Protein AF-A0A4R5XFK4-F1 (afdb_monomer_lite)

Organism: NCBI:txid50990

pLDDT: mean 72.08, std 20.88, range [27.64, 97.44]

InterPro domains:
  IPR018961 DnaJ homologue, subfamily C, member 28, conserved domain [PF09350] (68-130)

Secondary structure (DSSP, 8-state):
------PPPSS--------PPPPPP---HHHHHHHHHHHHHHHHHHHHHHHHHHHHHHHHHHHHHHHHHHTTTTT--TTTTSPP---GGGG-TTS-HHHHHHHHHHHHTTPPPHHHHHHHHHHHHHHHHHHHHHHHHHHHHHHHHHHHS-HHHHTT--HHHHHH---HHHHHHHHHHHHHHHHHHHHHHHHHHHHS-GGGPPPPP-HHHHHHHHHHHHHHHHHHHHHHHHHHHHHTT--------------------------TT-HHHHHHHHHHHH--

Sequence (280 aa):
MLTARTTFNKTGKLSRSSSSLHTPQRIPADSRRKEALRDEKHSSALVGSEKLFADAALEESQEAKGRARQEGRFGKITGRGKPITRISDEGNPFIAREEFLMNRIVQRNGAAPPWVELQRELDTALASFREIVKQSWTRRCMRILSSEHPLPLLARITPAQIASVRDPMWEAHEAGYHNTALAEINSLVRRYNGVAPYPVRRTIYEREPELEKVYSECVDDVLREIDARIKEGGVVRSVSGFTDGEDDRGGGGAGGSARYDSRPGSFWAMVRKWFAKLVT

Foldseek 3Di:
DDDDDDDDDDDDDDDDDDDDDDDDDDDDPPVVVVVVVVVVVVVVVVVVVVVVVVVVVVVVVVVVVVVCVVVCVVVPDPPVPNPDPDDPCCPPPPADNVNVVVVVVCVVVVPDQPLVVLVVVLVVLVVVVLVVLLVLVLVVLLVVCVVVDPLVVLLVDDLVNQLPDDDPVSCVVCVVVLVVSLVVSQVSLVVSQVRDDPVPRDDRDDRVVSVNVSSNVSSVVNNVVSVVVVVVVVVVPPPDDDDDDDDDDDDDDDDDDDDDPPDVPDPVVVVVVVVVVVVD

Structure (mmCIF, N/CA/C/O backbone):
data_AF-A0A4R5XFK4-F1
#
_entry.id   AF-A0A4R5XFK4-F1
#
loop_
_atom_site.group_PDB
_atom_site.id
_atom_site.type_symbol
_atom_site.label_atom_id
_atom_site.label_alt_id
_atom_site.label_comp_id
_atom_site.label_asym_id
_atom_site.label_entity_id
_atom_site.label_seq_id
_atom_site.pdbx_PDB_ins_code
_atom_site.Cartn_x
_atom_site.Cartn_y
_atom_site.Cartn_z
_atom_site.occupancy
_atom_site.B_iso_or_equiv
_atom_site.auth_seq_id
_atom_site.auth_comp_id
_atom_site.auth_asym_id
_atom_site.auth_atom_i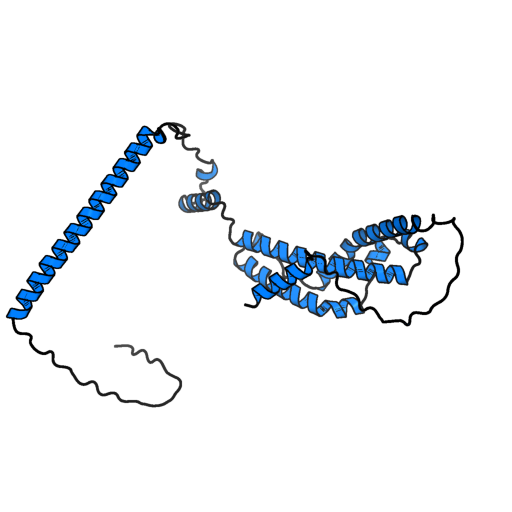d
_atom_site.pdbx_PDB_model_num
ATOM 1 N N . MET A 1 1 ? -16.366 -22.828 56.693 1.00 39.34 1 MET A N 1
ATOM 2 C CA . MET A 1 1 ? -15.390 -23.267 55.674 1.00 39.34 1 MET A CA 1
ATOM 3 C C . MET A 1 1 ? -14.723 -22.029 55.097 1.00 39.34 1 MET A C 1
ATOM 5 O O . MET A 1 1 ? -15.352 -21.317 54.330 1.00 39.34 1 MET A O 1
ATOM 9 N N . LEU A 1 2 ? -13.511 -21.710 55.555 1.00 38.34 2 LEU A N 1
ATOM 10 C CA . LEU A 1 2 ? -12.740 -20.544 55.113 1.00 38.34 2 LEU A CA 1
ATOM 11 C C . LEU A 1 2 ? -11.647 -21.023 54.154 1.00 38.34 2 LEU A C 1
ATOM 13 O O . LEU A 1 2 ? -10.740 -21.749 54.551 1.00 38.34 2 LEU A O 1
ATOM 17 N N . THR A 1 3 ? -11.763 -20.648 52.884 1.00 38.44 3 THR A N 1
ATOM 18 C CA . THR A 1 3 ? -10.765 -20.893 51.837 1.00 38.44 3 THR A CA 1
ATOM 19 C C . THR A 1 3 ? -9.541 -20.008 52.060 1.00 38.44 3 THR A C 1
ATOM 21 O O . THR A 1 3 ? -9.598 -18.796 51.850 1.00 38.44 3 THR A O 1
ATOM 24 N N . ALA A 1 4 ? -8.426 -20.611 52.473 1.00 39.34 4 ALA A N 1
ATOM 25 C CA . ALA A 1 4 ? -7.127 -19.953 52.531 1.00 39.34 4 ALA A CA 1
ATOM 26 C C . ALA A 1 4 ? -6.555 -19.800 51.110 1.00 39.34 4 ALA A C 1
ATOM 28 O O . ALA A 1 4 ? -6.371 -20.782 50.394 1.00 39.34 4 ALA A O 1
ATOM 29 N N . ARG A 1 5 ? -6.270 -18.561 50.692 1.00 40.59 5 ARG A N 1
ATOM 30 C CA . ARG A 1 5 ? -5.480 -18.279 49.486 1.00 40.59 5 ARG A CA 1
ATOM 31 C C . ARG A 1 5 ? -3.998 -18.377 49.843 1.00 40.59 5 ARG A C 1
ATOM 33 O O . ARG A 1 5 ? -3.454 -17.480 50.477 1.00 40.59 5 ARG A O 1
ATOM 40 N N . THR A 1 6 ? -3.353 -19.461 49.426 1.00 45.81 6 THR A N 1
ATOM 41 C CA . THR A 1 6 ? -1.899 -19.636 49.521 1.00 45.81 6 THR A CA 1
ATOM 42 C C . THR A 1 6 ? -1.248 -19.114 48.244 1.00 45.81 6 THR A C 1
ATOM 44 O O . THR A 1 6 ? -1.343 -19.739 47.192 1.00 45.81 6 THR A O 1
ATOM 47 N N . THR A 1 7 ? -0.581 -17.964 48.318 1.00 46.09 7 THR A N 1
ATOM 48 C CA . THR A 1 7 ? 0.335 -17.499 47.267 1.00 46.09 7 THR A CA 1
ATOM 49 C C . THR A 1 7 ? 1.729 -18.065 47.529 1.00 46.09 7 THR A C 1
ATOM 51 O O . THR A 1 7 ? 2.294 -17.855 48.601 1.00 46.09 7 THR A O 1
ATOM 54 N N . PHE A 1 8 ? 2.273 -18.799 46.559 1.00 38.44 8 PHE A N 1
ATOM 55 C CA . PHE A 1 8 ? 3.572 -19.469 46.634 1.00 38.44 8 PHE A CA 1
ATOM 56 C C . PHE A 1 8 ? 4.673 -18.554 46.072 1.00 38.44 8 PHE A C 1
ATOM 58 O O . PHE A 1 8 ? 4.634 -18.207 44.894 1.00 38.44 8 PHE A O 1
ATOM 65 N N . ASN A 1 9 ? 5.657 -18.172 46.893 1.00 48.59 9 ASN A N 1
ATOM 66 C CA . ASN A 1 9 ? 6.855 -17.452 46.445 1.00 48.59 9 ASN A CA 1
ATOM 67 C C . ASN A 1 9 ? 8.049 -18.407 46.278 1.00 48.59 9 ASN A C 1
ATOM 69 O O . ASN A 1 9 ? 8.222 -19.364 47.030 1.00 48.59 9 ASN A O 1
ATOM 73 N N . LYS A 1 10 ? 8.884 -18.118 45.273 1.00 50.62 10 LYS A N 1
ATOM 74 C CA . LYS A 1 10 ? 9.847 -19.016 44.602 1.00 50.62 10 LYS A CA 1
ATOM 75 C C . LYS A 1 10 ? 11.130 -19.361 45.385 1.00 50.62 10 LYS A C 1
ATOM 77 O O . LYS A 1 10 ? 12.127 -19.747 44.786 1.00 50.62 10 LYS A O 1
ATOM 82 N N . THR A 1 11 ? 11.133 -19.262 46.709 1.00 55.84 11 THR A N 1
ATOM 83 C CA . THR A 1 11 ? 12.291 -19.638 47.536 1.00 55.84 11 THR A CA 1
ATOM 84 C C . THR A 1 11 ? 11.805 -20.347 48.794 1.00 55.84 11 THR A C 1
ATOM 86 O O . THR A 1 11 ? 11.320 -19.706 49.724 1.00 55.84 11 THR A O 1
ATOM 89 N N . GLY A 1 12 ? 11.905 -21.677 48.805 1.00 52.06 12 GLY A N 1
ATOM 90 C CA . GLY A 1 12 ? 11.465 -22.539 49.902 1.00 52.06 12 GLY A CA 1
ATOM 91 C C . GLY A 1 12 ? 12.215 -22.291 51.212 1.00 52.06 12 GLY A C 1
ATOM 92 O O . GLY A 1 12 ? 13.203 -22.960 51.499 1.00 52.06 12 GLY A O 1
ATOM 93 N N . LYS A 1 13 ? 11.717 -21.360 52.030 1.00 44.09 13 LYS A N 1
ATOM 94 C CA . LYS A 1 13 ? 12.077 -21.219 53.446 1.00 44.09 13 LYS A CA 1
ATOM 95 C C . LYS A 1 13 ? 10.817 -20.946 54.268 1.00 44.09 13 LYS A C 1
ATOM 97 O O . LYS A 1 13 ? 10.141 -19.943 54.055 1.00 44.09 13 LYS A O 1
ATOM 102 N N . LEU A 1 14 ? 10.508 -21.844 55.208 1.00 37.81 14 LEU A N 1
ATOM 103 C CA . LEU A 1 14 ? 9.491 -21.611 56.234 1.00 37.81 14 LEU A CA 1
ATOM 104 C C . LEU A 1 14 ? 10.031 -20.597 57.253 1.00 37.81 14 LEU A C 1
ATOM 106 O O . LEU A 1 14 ? 11.048 -20.853 57.891 1.00 37.81 14 LEU A O 1
ATOM 110 N N . SER A 1 15 ? 9.333 -19.476 57.432 1.00 39.28 15 SER A N 1
ATOM 111 C CA . SER A 1 15 ? 9.539 -18.555 58.553 1.00 39.28 15 SER A CA 1
ATOM 112 C C . SER A 1 15 ? 8.265 -18.519 59.395 1.00 39.28 15 SER A C 1
ATOM 114 O O . SER A 1 15 ? 7.189 -18.204 58.888 1.00 39.28 15 SER A O 1
ATOM 116 N N . ARG A 1 16 ? 8.378 -18.894 60.673 1.00 37.62 16 ARG A N 1
ATOM 117 C CA . ARG A 1 16 ? 7.333 -18.723 61.691 1.00 37.62 16 ARG A CA 1
ATOM 118 C C . ARG A 1 16 ? 7.535 -17.356 62.344 1.00 37.62 16 ARG A C 1
ATOM 120 O O . ARG A 1 16 ? 8.498 -17.179 63.084 1.00 37.62 16 ARG A O 1
ATOM 127 N N . SER A 1 17 ? 6.624 -16.417 62.119 1.00 38.81 17 SER A N 1
ATOM 128 C CA . SER A 1 17 ? 6.545 -15.161 62.872 1.00 38.81 17 SER A CA 1
ATOM 129 C C . SER A 1 17 ? 5.471 -15.276 63.959 1.00 38.81 17 SER A C 1
ATOM 131 O O . SER A 1 17 ? 4.286 -15.417 63.664 1.00 38.81 17 SER A O 1
ATOM 133 N N . SER A 1 18 ? 5.892 -15.230 65.227 1.00 37.59 18 SER A N 1
ATOM 134 C CA . SER A 1 18 ? 5.002 -15.120 66.390 1.00 37.59 18 SER A CA 1
ATOM 135 C C . SER A 1 18 ? 4.378 -13.726 66.452 1.00 37.59 18 SER A C 1
ATOM 137 O O . SER A 1 18 ? 5.082 -12.728 66.589 1.00 37.59 18 SER A O 1
ATOM 139 N N . SER A 1 19 ? 3.052 -13.658 66.390 1.00 35.75 19 SER A N 1
ATOM 140 C CA . SER A 1 19 ? 2.261 -12.464 66.684 1.00 35.75 19 SER A CA 1
ATOM 141 C C . SER A 1 19 ? 2.187 -12.243 68.200 1.00 35.75 19 SER A C 1
ATOM 143 O O . SER A 1 19 ? 1.589 -13.056 68.905 1.00 35.75 19 SER A O 1
ATOM 145 N N . SER A 1 20 ? 2.776 -11.156 68.705 1.00 43.84 20 SER A N 1
ATOM 146 C CA . SER A 1 20 ? 2.540 -10.683 70.075 1.00 43.84 20 SER A CA 1
ATOM 147 C C . SER A 1 20 ? 1.336 -9.729 70.080 1.00 43.84 20 SER A C 1
ATOM 149 O O . SER A 1 20 ? 1.210 -8.854 69.223 1.00 43.84 20 SER A O 1
ATOM 151 N N . LEU A 1 21 ? 0.406 -9.961 71.007 1.00 38.00 21 LEU A N 1
ATOM 152 C CA . LEU A 1 21 ? -0.780 -9.135 71.225 1.00 38.00 21 LEU A CA 1
ATOM 153 C C . LEU A 1 21 ? -0.361 -7.830 71.920 1.00 38.00 21 LEU A C 1
ATOM 155 O O . LEU A 1 21 ? 0.139 -7.854 73.042 1.00 38.00 21 LEU A O 1
ATOM 159 N N . HIS A 1 22 ? -0.571 -6.693 71.255 1.00 42.16 22 HIS A N 1
ATOM 160 C CA . HIS A 1 22 ? -0.376 -5.360 71.824 1.00 42.16 22 HIS A CA 1
ATOM 161 C C . HIS A 1 22 ? -1.640 -4.925 72.584 1.00 42.16 22 HIS A C 1
ATOM 163 O O . HIS A 1 22 ? -2.708 -4.774 71.990 1.00 42.16 22 HIS A O 1
ATOM 169 N N . THR A 1 23 ? -1.525 -4.726 73.896 1.00 47.97 23 THR A N 1
ATOM 170 C CA . THR A 1 23 ? -2.597 -4.190 74.751 1.00 47.97 23 THR A CA 1
ATOM 171 C C . THR A 1 23 ? -2.666 -2.663 74.609 1.00 47.97 23 THR A C 1
ATOM 173 O O . THR A 1 23 ? -1.641 -2.009 74.804 1.00 47.97 23 THR A O 1
ATOM 176 N N . PRO A 1 24 ? -3.834 -2.052 74.330 1.00 46.25 24 PRO A N 1
ATOM 177 C CA . PRO A 1 24 ? -3.931 -0.602 74.213 1.00 46.25 24 PRO A CA 1
ATOM 178 C C . PRO A 1 24 ? -3.913 0.066 75.597 1.00 46.25 24 PRO A C 1
ATOM 180 O O . PRO A 1 24 ? -4.683 -0.287 76.493 1.00 46.25 24 PRO A O 1
ATOM 183 N N . GLN A 1 25 ? -3.033 1.055 75.767 1.00 57.34 25 GLN A N 1
ATOM 184 C CA . GLN A 1 25 ? -2.937 1.883 76.971 1.00 57.34 25 GLN A CA 1
ATOM 185 C C . GLN A 1 25 ? -4.163 2.808 77.105 1.00 57.34 25 GLN A C 1
ATOM 187 O O . GLN A 1 25 ? -4.596 3.443 76.144 1.00 57.34 25 GLN A O 1
ATOM 192 N N . ARG A 1 26 ? -4.726 2.905 78.317 1.00 51.19 26 ARG A N 1
ATOM 193 C CA . ARG A 1 26 ? -5.884 3.758 78.639 1.00 51.19 26 ARG A CA 1
ATOM 194 C C . ARG A 1 26 ? -5.439 5.219 78.801 1.00 51.19 26 ARG A C 1
ATOM 196 O O . ARG A 1 26 ? -4.735 5.544 79.751 1.00 51.19 26 ARG A O 1
ATOM 203 N N . ILE A 1 27 ? -5.876 6.094 77.896 1.00 56.00 27 ILE A N 1
ATOM 204 C CA . ILE A 1 27 ? -5.637 7.546 77.959 1.00 56.00 27 ILE A CA 1
ATOM 205 C C . ILE A 1 27 ? -6.561 8.174 79.034 1.00 56.00 27 ILE A C 1
ATOM 207 O O . ILE A 1 27 ? -7.748 7.830 79.067 1.00 56.00 27 ILE A O 1
ATOM 211 N N . PRO A 1 28 ? -6.078 9.080 79.913 1.00 60.84 28 PRO A N 1
ATOM 212 C CA . PRO A 1 28 ? -6.905 9.742 80.930 1.00 60.84 28 PRO A CA 1
ATOM 213 C C . PRO A 1 28 ? -7.991 10.649 80.322 1.00 60.84 28 PRO A C 1
ATOM 215 O O . PRO A 1 28 ? -7.798 11.254 79.274 1.00 60.84 28 PRO A O 1
ATOM 218 N N . ALA A 1 29 ? -9.141 10.784 80.989 1.00 58.47 29 ALA A N 1
ATOM 219 C CA . ALA A 1 29 ? -10.343 11.425 80.432 1.00 58.47 29 ALA A CA 1
ATOM 220 C C . ALA A 1 29 ? -10.222 12.937 80.119 1.00 58.47 29 ALA A C 1
ATOM 222 O O . ALA A 1 29 ? -11.039 13.468 79.364 1.00 58.47 29 ALA A O 1
ATOM 223 N N . ASP A 1 30 ? -9.224 13.632 80.672 1.00 59.81 30 ASP A N 1
ATOM 224 C CA . ASP A 1 30 ? -9.120 15.098 80.608 1.00 59.81 30 ASP A CA 1
ATOM 225 C C . ASP A 1 30 ? -8.400 15.612 79.341 1.00 59.81 30 ASP A C 1
ATOM 227 O O . ASP A 1 30 ? -8.732 16.668 78.796 1.00 59.81 30 ASP A O 1
ATOM 231 N N . SER A 1 31 ? -7.477 14.824 78.778 1.00 60.59 31 SER A N 1
ATOM 232 C CA . SER A 1 31 ? -6.843 15.111 77.479 1.00 60.59 31 SER A CA 1
ATOM 233 C C . SER A 1 31 ? -7.836 14.991 76.320 1.00 60.59 31 SER A C 1
ATOM 235 O O . SER A 1 31 ? -7.815 15.810 75.401 1.00 60.59 31 SER A O 1
ATOM 237 N N . ARG A 1 32 ? -8.793 14.062 76.431 1.00 59.56 32 ARG A N 1
ATOM 238 C CA . ARG A 1 32 ? -9.844 13.827 75.432 1.00 59.56 32 ARG A CA 1
ATOM 239 C C . ARG A 1 32 ? -10.791 15.021 75.264 1.00 59.56 32 ARG A C 1
ATOM 241 O O . ARG A 1 32 ? -11.279 15.264 74.167 1.00 59.56 32 ARG A O 1
ATOM 248 N N . ARG A 1 33 ? -11.032 15.794 76.334 1.00 58.56 33 ARG A N 1
ATOM 249 C CA . ARG A 1 33 ? -11.846 17.025 76.281 1.00 58.56 33 ARG A CA 1
ATOM 250 C C . ARG A 1 33 ? -11.121 18.176 75.584 1.00 58.56 33 ARG A C 1
ATOM 252 O O . ARG A 1 33 ? -11.754 18.913 74.837 1.00 58.56 33 ARG A O 1
ATOM 259 N N . LYS A 1 34 ? -9.809 18.335 75.797 1.00 57.00 34 LYS A N 1
ATOM 260 C CA . LYS A 1 34 ? -9.008 19.395 75.149 1.00 57.00 34 LYS A CA 1
ATOM 261 C C . LYS A 1 34 ? -8.690 19.097 73.680 1.00 57.00 34 LYS A C 1
ATOM 263 O O . LYS A 1 34 ? -8.427 20.034 72.928 1.00 57.00 34 LYS A O 1
ATOM 268 N N . GLU A 1 35 ? -8.675 17.827 73.285 1.00 59.53 35 GLU A N 1
ATOM 269 C CA . GLU A 1 35 ? -8.638 17.407 71.877 1.00 59.53 35 GLU A CA 1
ATOM 270 C C . GLU A 1 35 ? -9.998 17.634 71.211 1.00 59.53 35 GLU A C 1
ATOM 272 O O . GLU A 1 35 ? -10.060 18.393 70.253 1.00 59.53 35 GLU A O 1
ATOM 277 N N . ALA A 1 36 ? -11.100 17.167 71.811 1.00 61.69 36 ALA A N 1
ATOM 278 C CA . ALA A 1 36 ? -12.444 17.382 71.266 1.00 61.69 36 ALA A CA 1
ATOM 279 C C . ALA A 1 36 ? -12.797 18.872 71.062 1.00 61.69 36 ALA A C 1
ATOM 281 O O . ALA A 1 36 ? -13.360 19.235 70.033 1.00 61.69 36 ALA A O 1
ATOM 282 N N . LEU A 1 37 ? -12.412 19.758 71.994 1.00 60.62 37 LEU A N 1
ATOM 283 C CA . LEU A 1 37 ? -12.651 21.204 71.860 1.00 60.62 37 LEU A CA 1
ATOM 284 C C . LEU A 1 37 ? -11.767 21.874 70.791 1.00 60.62 37 LEU A C 1
ATOM 286 O O . LEU A 1 37 ? -12.114 22.941 70.284 1.00 60.62 37 LEU A O 1
ATOM 290 N N . ARG A 1 38 ? -10.594 21.303 70.487 1.00 59.66 38 ARG A N 1
ATOM 291 C CA . ARG A 1 38 ? -9.723 21.769 69.396 1.00 59.66 38 ARG A CA 1
ATOM 292 C C . ARG A 1 38 ? -10.229 21.271 68.050 1.00 59.66 38 ARG A C 1
ATOM 294 O O . ARG A 1 38 ? -10.250 22.057 67.108 1.00 59.66 38 ARG A O 1
ATOM 301 N N . ASP A 1 39 ? -10.718 20.039 67.990 1.00 59.59 39 ASP A N 1
ATOM 302 C CA . ASP A 1 39 ? -11.295 19.443 66.785 1.00 59.59 39 ASP A CA 1
ATOM 303 C C . ASP A 1 39 ? -12.617 20.123 66.390 1.00 59.59 39 ASP A C 1
ATOM 305 O O . ASP A 1 39 ? -12.864 20.367 65.209 1.00 59.59 39 ASP A O 1
ATOM 309 N N . GLU A 1 40 ? -13.439 20.539 67.357 1.00 60.50 40 GLU A N 1
ATOM 310 C CA . GLU A 1 40 ? -14.653 21.332 67.106 1.00 60.50 40 GLU A CA 1
ATOM 311 C C . GLU A 1 40 ? -14.325 22.740 66.569 1.00 60.50 40 GLU A C 1
ATOM 313 O O . GLU A 1 40 ? -14.968 23.243 65.644 1.00 60.50 40 GLU A O 1
ATOM 318 N N . LYS A 1 41 ? -13.263 23.374 67.082 1.00 58.81 41 LYS A N 1
ATOM 319 C CA . LYS A 1 41 ? -12.786 24.674 66.578 1.00 58.81 41 LYS A CA 1
ATOM 320 C C . LYS A 1 41 ? -12.140 24.565 65.194 1.00 58.81 41 LYS A C 1
ATOM 322 O O . LYS A 1 41 ? -12.359 25.434 64.358 1.00 58.81 41 LYS A O 1
ATOM 327 N N . HIS A 1 42 ? -11.384 23.499 64.926 1.00 57.12 42 HIS A N 1
ATOM 328 C CA . HIS A 1 42 ? -10.798 23.251 63.607 1.00 57.12 42 HIS A CA 1
ATOM 329 C C . HIS A 1 42 ? -11.857 22.874 62.563 1.00 57.12 42 HIS A C 1
ATOM 331 O O . HIS A 1 42 ? -11.801 23.377 61.444 1.00 57.12 42 HIS A O 1
ATOM 337 N N . SER A 1 43 ? -12.850 22.055 62.916 1.00 57.19 43 SER A N 1
ATOM 338 C CA . SER A 1 43 ? -13.951 21.701 62.009 1.00 57.19 43 SER A CA 1
ATOM 339 C C . SER A 1 43 ? -14.880 22.883 61.727 1.00 57.19 43 SER A C 1
ATOM 341 O O . SER A 1 43 ? -15.231 23.104 60.573 1.00 57.19 43 SER A O 1
ATOM 343 N N . SER A 1 44 ? -15.218 23.710 62.722 1.00 58.59 44 SER A N 1
ATOM 344 C CA . SER A 1 44 ? -16.012 24.931 62.496 1.00 58.59 44 SER A CA 1
ATOM 345 C C . SER A 1 44 ? -15.268 25.993 61.675 1.00 58.59 44 SER A C 1
ATOM 347 O O . SER A 1 44 ? -15.887 26.635 60.826 1.00 58.59 44 SER A O 1
ATOM 349 N N . ALA A 1 45 ? -13.949 26.140 61.849 1.00 59.12 45 ALA A N 1
ATOM 350 C CA . ALA A 1 45 ? -13.125 27.026 61.021 1.00 59.12 45 ALA A CA 1
ATOM 351 C C . ALA A 1 45 ? -13.007 26.540 59.563 1.00 59.12 45 ALA A C 1
ATOM 353 O O . ALA A 1 45 ? -13.050 27.360 58.647 1.00 59.12 45 ALA A O 1
ATOM 354 N N . LEU A 1 46 ? -12.913 25.222 59.341 1.00 58.16 46 LEU A N 1
ATOM 355 C CA . LEU A 1 46 ? -12.911 24.618 58.002 1.00 58.16 46 LEU A CA 1
ATOM 356 C C . LEU A 1 46 ? -14.281 24.718 57.314 1.00 58.16 46 LEU A C 1
ATOM 358 O O . LEU A 1 46 ? -14.350 25.050 56.137 1.00 58.16 46 LEU A O 1
ATOM 362 N N . VAL A 1 47 ? -15.378 24.517 58.050 1.00 57.81 47 VAL A N 1
ATOM 363 C CA . VAL A 1 47 ? -16.742 24.688 57.519 1.00 57.81 47 VAL A CA 1
ATOM 364 C C . VAL A 1 47 ? -17.038 26.163 57.217 1.00 57.81 47 VAL A C 1
ATOM 366 O O . VAL A 1 47 ? -17.749 26.469 56.263 1.00 57.81 47 VAL A O 1
ATOM 369 N N . GLY A 1 48 ? -16.501 27.093 58.012 1.00 58.88 48 GLY A N 1
ATOM 370 C CA . GLY A 1 48 ? -16.604 28.531 57.757 1.00 58.88 48 GLY A CA 1
ATOM 371 C C . GLY A 1 48 ? -15.850 28.962 56.499 1.00 58.88 48 GLY A C 1
ATOM 372 O O . GLY A 1 48 ? -16.390 29.730 55.706 1.00 58.88 48 GLY A O 1
ATOM 373 N N . SER A 1 49 ? -14.640 28.436 56.277 1.00 59.19 49 SER A N 1
ATOM 374 C CA . SER A 1 49 ? -13.874 28.730 55.064 1.00 59.19 49 SER A CA 1
ATOM 375 C C . SER A 1 49 ? -14.506 28.095 53.822 1.00 59.19 49 SER A C 1
ATOM 377 O O . SER A 1 49 ? -14.688 28.800 52.836 1.00 59.19 49 SER A O 1
ATOM 379 N N . GLU A 1 50 ? -14.955 26.835 53.871 1.00 59.97 50 GLU A N 1
ATOM 380 C CA . GLU A 1 50 ? -15.690 26.189 52.764 1.00 59.97 50 GLU A CA 1
ATOM 381 C C . GLU A 1 50 ? -16.956 26.952 52.360 1.00 59.97 50 GLU A C 1
ATOM 383 O O . GLU A 1 50 ? -17.214 27.122 51.168 1.00 59.97 50 GLU A O 1
ATOM 388 N N . LYS A 1 51 ? -17.730 27.452 53.332 1.00 64.38 51 LYS A N 1
ATOM 389 C CA . LYS A 1 51 ? -18.927 28.263 53.056 1.00 64.38 51 LYS A CA 1
ATOM 390 C C . LYS A 1 51 ? -18.578 29.586 52.380 1.00 64.38 51 LYS A C 1
ATOM 392 O O . LYS A 1 51 ? -19.213 29.938 51.394 1.00 64.38 51 LYS A O 1
ATOM 397 N N . LEU A 1 52 ? -17.530 30.267 52.844 1.00 62.22 52 LEU A N 1
ATOM 398 C CA . LEU A 1 52 ? -17.051 31.508 52.228 1.00 62.22 52 LEU A CA 1
ATOM 399 C C . LEU A 1 52 ? -16.553 31.290 50.790 1.00 62.22 52 LEU A C 1
ATOM 401 O O . LEU A 1 52 ? -16.804 32.128 49.928 1.00 62.22 52 LEU A O 1
ATOM 405 N N . PHE A 1 53 ? -15.899 30.159 50.501 1.00 65.31 53 PHE A N 1
ATOM 406 C CA . PHE A 1 53 ? -15.501 29.806 49.133 1.00 65.31 53 PHE A CA 1
ATOM 407 C C . PHE A 1 53 ? -16.702 29.462 48.242 1.00 65.31 53 PHE A C 1
ATOM 409 O O . PHE A 1 53 ? -16.721 29.850 47.074 1.00 65.31 53 PHE A O 1
ATOM 416 N N . ALA A 1 54 ? -17.707 28.760 48.773 1.00 69.75 54 ALA A N 1
ATOM 417 C CA . ALA A 1 54 ? -18.925 28.437 48.036 1.00 69.75 54 ALA A CA 1
ATOM 418 C C . ALA A 1 54 ? -19.739 29.695 47.702 1.00 69.75 54 ALA A C 1
ATOM 420 O O . ALA A 1 54 ? -20.187 29.837 46.565 1.00 69.75 54 ALA A O 1
ATOM 421 N N . ASP A 1 55 ? -19.873 30.621 48.652 1.00 72.50 55 ASP A N 1
ATOM 422 C CA . ASP A 1 55 ? -20.604 31.874 48.459 1.00 72.50 55 ASP A CA 1
ATOM 423 C C . ASP A 1 55 ? -19.880 32.795 47.464 1.00 72.50 55 ASP A C 1
ATOM 425 O O . ASP A 1 55 ? -20.515 33.310 46.543 1.00 72.50 55 ASP A O 1
ATOM 429 N N . ALA A 1 56 ? -18.546 32.902 47.550 1.00 74.62 56 ALA A N 1
ATOM 430 C CA . ALA A 1 56 ? -17.741 33.657 46.586 1.00 74.62 56 ALA A CA 1
ATOM 431 C C . ALA A 1 56 ? -17.801 33.064 45.163 1.00 74.62 56 ALA A C 1
ATOM 433 O O . ALA A 1 56 ? -17.940 33.801 44.187 1.00 74.62 56 ALA A O 1
ATOM 434 N N . ALA A 1 57 ? -17.761 31.733 45.018 1.00 74.38 57 ALA A N 1
ATOM 435 C CA . ALA A 1 57 ? -17.900 31.070 43.716 1.00 74.38 57 ALA A CA 1
ATOM 436 C C . ALA A 1 57 ? -19.314 31.230 43.126 1.00 74.38 57 ALA A C 1
ATOM 438 O O . ALA A 1 57 ? -19.498 31.304 41.905 1.00 74.38 57 ALA A O 1
ATOM 439 N N . LEU A 1 58 ? -20.334 31.283 43.985 1.00 74.06 58 LEU A N 1
ATOM 440 C CA . LEU A 1 58 ? -21.714 31.505 43.574 1.00 74.06 58 LEU A CA 1
ATOM 441 C C . LEU A 1 58 ? -21.919 32.960 43.139 1.00 74.06 58 LEU A C 1
ATOM 443 O O . LEU A 1 58 ? -22.553 33.185 42.108 1.00 74.06 58 LEU A O 1
ATOM 447 N N . GLU A 1 59 ? -21.324 33.922 43.844 1.00 77.62 59 GLU A N 1
ATOM 448 C CA . GLU A 1 59 ? -21.304 35.341 43.474 1.00 77.62 59 GLU A CA 1
ATOM 449 C C . GLU A 1 59 ? -20.576 35.567 42.142 1.00 77.62 59 GLU A C 1
ATOM 451 O O . GLU A 1 59 ? -21.160 36.144 41.223 1.00 77.62 59 GLU A O 1
ATOM 456 N N . GLU A 1 60 ? -19.386 34.987 41.953 1.00 77.50 60 GLU A N 1
ATOM 457 C CA . GLU A 1 60 ? -18.653 35.042 40.680 1.00 77.50 60 GLU A CA 1
ATOM 458 C C . GLU A 1 60 ? -19.474 34.437 39.525 1.00 77.50 60 GLU A C 1
ATOM 460 O O . GLU A 1 60 ? -19.546 35.000 38.427 1.00 77.50 60 GLU A O 1
ATOM 465 N N . SER A 1 61 ? -20.176 33.323 39.769 1.00 71.44 61 SER A N 1
ATOM 466 C CA . SER A 1 61 ? -21.075 32.711 38.781 1.00 71.44 61 SER A CA 1
ATOM 467 C C . SER A 1 61 ? -22.262 33.615 38.429 1.00 71.44 61 SER A C 1
ATOM 469 O O . SER A 1 61 ? -22.686 33.666 37.268 1.00 71.44 61 SER A O 1
ATOM 471 N N . GLN A 1 62 ? -22.824 34.329 39.407 1.00 74.81 62 GLN A N 1
ATOM 472 C CA . GLN A 1 62 ? -23.935 35.262 39.193 1.00 74.81 62 GLN A CA 1
ATOM 473 C C . GLN A 1 62 ? -23.473 36.521 38.457 1.00 74.81 62 GLN A C 1
ATOM 475 O O . GLN A 1 62 ? -24.136 36.948 37.508 1.00 74.81 62 GLN A O 1
ATOM 480 N N . GLU A 1 63 ? -22.311 37.064 38.811 1.00 79.44 63 GLU A N 1
ATOM 481 C CA . GLU A 1 63 ? -21.701 38.179 38.095 1.00 79.44 63 GLU A CA 1
ATOM 482 C C . GLU A 1 63 ? -21.358 37.799 36.656 1.00 79.44 63 GLU A C 1
ATOM 484 O O . GLU A 1 63 ? -21.685 38.544 35.734 1.00 79.44 63 GLU A O 1
ATOM 489 N N . ALA A 1 64 ? -20.783 36.617 36.424 1.00 76.00 64 ALA A N 1
ATOM 490 C CA . ALA A 1 64 ? -20.494 36.121 35.081 1.00 76.00 64 ALA A CA 1
ATOM 491 C C . ALA A 1 64 ? -21.772 35.983 34.234 1.00 76.00 64 ALA A C 1
ATOM 493 O O . ALA A 1 64 ? -21.789 36.362 33.058 1.00 76.00 64 ALA A O 1
ATOM 494 N N . LYS A 1 65 ? -22.878 35.511 34.830 1.00 70.19 65 LYS A N 1
ATOM 495 C CA . LYS A 1 65 ? -24.199 35.486 34.174 1.00 70.19 65 LYS A CA 1
ATOM 496 C C . LYS A 1 65 ? -24.711 36.898 33.882 1.00 70.19 65 LYS A C 1
ATOM 498 O O . LYS A 1 65 ? -25.264 37.124 32.805 1.00 70.19 65 LYS A O 1
ATOM 503 N N . GLY A 1 66 ? -24.536 37.835 34.812 1.00 73.00 66 GLY A N 1
ATOM 504 C CA . GLY A 1 66 ? -24.897 39.244 34.651 1.00 73.00 66 GLY A CA 1
ATOM 505 C C . GLY A 1 66 ? -24.135 39.910 33.506 1.00 73.00 66 GLY A C 1
ATOM 506 O O . GLY A 1 66 ? -24.760 40.467 32.604 1.00 73.00 66 GLY A O 1
ATOM 507 N N . ARG A 1 67 ? -22.807 39.758 33.477 1.00 80.31 67 ARG A N 1
ATOM 508 C CA . ARG A 1 67 ? -21.929 40.253 32.404 1.00 80.31 67 ARG A CA 1
ATOM 509 C C . ARG A 1 67 ? -22.317 39.651 31.050 1.00 80.31 67 ARG A C 1
ATOM 511 O O . ARG A 1 67 ? -22.537 40.389 30.098 1.00 80.31 67 ARG A O 1
ATOM 518 N N . ALA A 1 68 ? -22.566 38.339 30.974 1.00 68.75 68 ALA A N 1
ATOM 519 C CA . ALA A 1 68 ? -23.019 37.686 29.738 1.00 68.75 68 ALA A CA 1
ATOM 520 C C . ALA A 1 68 ? -24.410 38.160 29.250 1.00 68.75 68 ALA A C 1
ATOM 522 O O . ALA A 1 68 ? -24.687 38.133 28.046 1.00 68.75 68 ALA A O 1
ATOM 523 N N . ARG A 1 69 ? -25.297 38.597 30.159 1.00 73.06 69 ARG A N 1
ATOM 524 C CA . ARG A 1 69 ? -26.586 39.230 29.816 1.00 73.06 69 ARG A CA 1
ATOM 525 C C . ARG A 1 69 ? -26.403 40.655 29.301 1.00 73.06 69 ARG A C 1
ATOM 527 O O . ARG A 1 69 ? -27.019 40.989 28.293 1.00 73.06 69 ARG A O 1
ATOM 534 N N . GLN A 1 70 ? -25.558 41.454 29.953 1.00 73.94 70 GLN A N 1
ATOM 535 C CA . GLN A 1 70 ? -25.255 42.834 29.547 1.00 73.94 70 GLN A CA 1
ATOM 536 C C . GLN A 1 70 ? -24.523 42.888 28.199 1.00 73.94 70 GLN A C 1
ATOM 538 O O . GLN A 1 70 ? -24.845 43.716 27.356 1.00 73.94 70 GLN A O 1
ATOM 543 N N . GLU A 1 71 ? -23.626 41.933 27.944 1.00 73.44 71 GLU A N 1
ATOM 544 C CA . GLU A 1 71 ? -22.944 41.741 26.656 1.00 73.44 71 GLU A CA 1
ATOM 545 C C . GLU A 1 71 ? -23.882 41.247 25.537 1.00 73.44 71 GLU A C 1
ATOM 547 O O . GLU A 1 71 ? -23.451 41.028 24.406 1.00 73.44 71 GLU A O 1
ATOM 552 N N . GLY A 1 72 ? -25.165 41.004 25.832 1.00 70.62 72 GLY A N 1
ATOM 553 C CA . GLY A 1 72 ? -26.137 40.557 24.839 1.00 70.62 72 GLY A CA 1
ATOM 554 C C . GLY A 1 72 ? -25.849 39.166 24.261 1.00 70.62 72 GLY A C 1
ATOM 555 O O . GLY A 1 72 ? -26.464 38.790 23.259 1.00 70.62 72 GLY A O 1
ATOM 556 N N . ARG A 1 73 ? -24.974 38.352 24.884 1.00 64.88 73 ARG A N 1
ATOM 557 C CA . ARG A 1 73 ? -24.637 36.998 24.390 1.00 64.88 73 ARG A CA 1
ATOM 558 C C . ARG A 1 73 ? -25.865 36.092 24.276 1.00 64.88 73 ARG A C 1
ATOM 560 O O . ARG A 1 73 ? -25.933 35.254 23.383 1.00 64.88 73 ARG A O 1
ATOM 567 N N . PHE A 1 74 ? -26.868 36.291 25.134 1.00 57.75 74 PHE A N 1
ATOM 568 C CA . PHE A 1 74 ? -28.142 35.557 25.101 1.00 57.75 74 PHE A CA 1
ATOM 569 C C . PHE A 1 74 ? -29.166 36.101 24.086 1.00 57.75 74 PHE A C 1
ATOM 571 O O . PHE A 1 74 ? -30.253 35.530 23.943 1.00 57.75 74 PHE A O 1
ATOM 578 N N . GLY A 1 75 ? -28.865 37.207 23.400 1.00 65.06 75 GLY A N 1
ATOM 579 C CA . GLY A 1 75 ? -29.686 37.756 22.316 1.00 65.06 75 GLY A CA 1
ATOM 580 C C . GLY A 1 75 ? -29.403 37.080 20.973 1.00 65.06 75 GLY A C 1
ATOM 581 O O . GLY A 1 75 ? -30.328 36.819 20.208 1.00 65.06 75 GLY A O 1
ATOM 582 N N . LYS A 1 76 ? -28.142 36.703 20.719 1.00 63.09 76 LYS A N 1
ATOM 583 C CA . LYS A 1 76 ? -27.673 36.108 19.454 1.00 63.09 76 LYS A CA 1
ATOM 584 C C . LYS A 1 76 ? -27.529 34.582 19.527 1.00 63.09 76 LYS A C 1
ATOM 586 O O . LYS A 1 76 ? -26.573 34.010 19.011 1.00 63.09 76 LYS A O 1
ATOM 591 N N . ILE A 1 77 ? -28.477 33.907 20.173 1.00 65.31 77 ILE A N 1
ATOM 592 C CA . ILE A 1 77 ? -28.541 32.440 20.145 1.00 65.31 77 ILE A CA 1
ATOM 593 C C . ILE A 1 77 ? -29.283 32.044 18.870 1.00 65.31 77 ILE A C 1
ATOM 595 O O . ILE A 1 77 ? -30.490 32.264 18.742 1.00 65.31 77 ILE A O 1
ATOM 599 N N . THR A 1 78 ? -28.560 31.511 17.892 1.00 64.38 78 THR A N 1
ATOM 600 C CA . THR A 1 78 ? -29.159 31.018 16.653 1.00 64.38 78 THR A CA 1
ATOM 601 C C . THR A 1 78 ? -30.077 29.829 16.966 1.00 64.38 78 THR A C 1
ATOM 603 O O . THR A 1 78 ? -29.702 28.914 17.691 1.00 64.38 78 THR A O 1
ATOM 606 N N . GLY A 1 79 ? -31.312 29.850 16.447 1.00 65.88 79 GLY A N 1
ATOM 607 C CA . GLY A 1 79 ? -32.251 28.724 16.570 1.00 65.88 79 GLY A CA 1
ATOM 608 C C . GLY A 1 79 ? -33.337 28.825 17.650 1.00 65.88 79 GLY A C 1
ATOM 609 O O . GLY A 1 79 ? -34.042 27.842 17.860 1.00 65.88 79 GLY A O 1
ATOM 610 N N . ARG A 1 80 ? -33.553 29.980 18.304 1.00 64.44 80 ARG A N 1
ATOM 611 C CA . ARG A 1 80 ? -34.748 30.167 19.157 1.00 64.44 80 ARG A CA 1
ATOM 612 C C . ARG A 1 80 ? -36.036 29.960 18.353 1.00 64.44 80 ARG A C 1
ATOM 614 O O . ARG A 1 80 ? -36.196 30.545 17.287 1.00 64.44 80 ARG A O 1
ATOM 621 N N . GLY A 1 81 ? -36.941 29.129 18.873 1.00 68.50 81 GLY A N 1
ATOM 622 C CA . GLY A 1 81 ? -38.265 28.875 18.290 1.00 68.50 81 GLY A CA 1
ATOM 623 C C . GLY A 1 81 ? -38.268 28.085 16.978 1.00 68.50 81 GLY A C 1
ATOM 624 O O . GLY A 1 81 ? -39.339 27.719 16.504 1.00 68.50 81 GLY A O 1
ATOM 625 N N . LYS A 1 82 ? -37.100 27.783 16.393 1.00 76.19 82 LYS A N 1
ATOM 626 C CA . LYS A 1 82 ? -37.032 26.870 15.252 1.00 76.19 82 LYS A CA 1
ATOM 627 C C . LYS A 1 82 ? -37.236 25.446 15.775 1.00 76.19 82 LYS A C 1
ATOM 629 O O . LYS A 1 82 ? -36.610 25.096 16.779 1.00 76.19 82 LYS A O 1
ATOM 634 N N . PRO A 1 83 ? -38.096 24.634 15.138 1.00 71.38 83 PRO A N 1
ATOM 635 C CA . PRO A 1 83 ? -38.237 23.236 15.513 1.00 71.38 83 PRO A CA 1
ATOM 636 C C . PRO A 1 83 ? -36.853 22.590 15.482 1.00 71.38 83 PRO A C 1
ATOM 638 O O . PRO A 1 83 ? -36.082 22.818 14.548 1.00 71.38 83 PRO A O 1
ATOM 641 N N . ILE A 1 84 ? -36.525 21.836 16.536 1.00 69.12 84 ILE A N 1
ATOM 642 C CA . ILE A 1 84 ? -35.287 21.057 16.584 1.00 69.12 84 ILE A CA 1
ATOM 643 C C . ILE A 1 84 ? -35.263 20.237 15.301 1.00 69.12 84 ILE A C 1
ATOM 645 O O . ILE A 1 84 ? -36.217 19.502 15.045 1.00 69.12 84 ILE A O 1
ATOM 649 N N . THR A 1 85 ? -34.217 20.394 14.487 1.00 64.12 85 THR A N 1
ATOM 650 C CA . THR A 1 85 ? -34.060 19.605 13.269 1.00 64.12 85 THR A CA 1
ATOM 651 C C . THR A 1 85 ? -33.935 18.145 13.684 1.00 64.12 85 THR A C 1
ATOM 653 O O . THR A 1 85 ? -32.862 17.690 14.091 1.00 64.12 85 THR A O 1
ATOM 656 N N . ARG A 1 86 ? -35.068 17.442 13.657 1.00 65.81 86 ARG A N 1
ATOM 657 C CA . ARG A 1 86 ? -35.120 15.994 13.767 1.00 65.81 86 ARG A CA 1
ATOM 658 C C . ARG A 1 86 ? -34.549 15.473 12.470 1.00 65.81 86 ARG A C 1
ATOM 660 O O . ARG A 1 86 ? -35.078 15.763 11.398 1.00 65.81 86 ARG A O 1
ATOM 667 N N . ILE A 1 87 ? -33.412 14.807 12.565 1.00 63.31 87 ILE A N 1
ATOM 668 C CA . ILE A 1 87 ? -32.854 14.120 11.407 1.00 63.31 87 ILE A CA 1
ATOM 669 C C . ILE A 1 87 ? -33.815 12.962 11.143 1.00 63.31 87 ILE A C 1
ATOM 671 O O . ILE A 1 87 ? -34.235 12.299 12.088 1.00 63.31 87 ILE A O 1
ATOM 675 N N . SER A 1 88 ? -34.202 12.757 9.887 1.00 58.56 88 SER A N 1
ATOM 676 C CA . SER A 1 88 ? -35.150 11.724 9.443 1.00 58.56 88 SER A CA 1
ATOM 677 C C . SER A 1 88 ? -34.860 10.337 10.044 1.00 58.56 88 SER A C 1
ATOM 679 O O . SER A 1 88 ? -35.778 9.563 10.305 1.00 58.56 88 SER A O 1
ATOM 681 N N . ASP A 1 89 ? -33.586 10.073 10.338 1.00 59.62 89 ASP A N 1
ATOM 682 C CA . ASP A 1 89 ? -33.058 8.842 10.930 1.00 59.62 89 ASP A CA 1
ATOM 683 C C . ASP A 1 89 ? -33.530 8.586 12.377 1.00 59.62 89 ASP A C 1
ATOM 685 O O . ASP A 1 89 ? -33.505 7.444 12.828 1.00 59.62 89 ASP A O 1
ATOM 689 N N . GLU A 1 90 ? -34.021 9.610 13.095 1.00 62.00 90 GLU A N 1
ATOM 690 C CA . GLU A 1 90 ? -34.672 9.475 14.417 1.00 62.00 90 GLU A CA 1
ATOM 691 C C . GLU A 1 90 ? -35.948 8.623 14.357 1.00 62.00 90 GLU A C 1
ATOM 693 O O . GLU A 1 90 ? -36.417 8.138 15.387 1.00 62.00 90 GLU A O 1
ATOM 698 N N . GLY A 1 91 ? -36.527 8.476 13.162 1.00 67.25 91 GLY A N 1
ATOM 699 C CA . GLY A 1 91 ? -37.718 7.675 12.908 1.00 67.25 91 GLY A CA 1
ATOM 700 C C . GLY A 1 91 ? -37.432 6.234 12.493 1.00 67.25 91 GLY A C 1
ATOM 701 O O . GLY A 1 91 ? -38.391 5.525 12.202 1.00 67.25 91 GLY A O 1
ATOM 702 N N . ASN A 1 92 ? -36.168 5.792 12.426 1.00 75.56 92 ASN A N 1
ATOM 703 C CA . ASN A 1 92 ? -35.856 4.418 12.035 1.00 75.56 92 ASN A CA 1
ATOM 704 C C . ASN A 1 92 ? -36.283 3.431 13.146 1.00 75.56 92 ASN A C 1
ATOM 706 O O . ASN A 1 92 ? -35.651 3.411 14.202 1.00 75.56 92 ASN A O 1
ATOM 710 N N . PRO A 1 93 ? -37.304 2.576 12.924 1.00 81.19 93 PRO A N 1
ATOM 711 C CA . PRO A 1 93 ? -37.786 1.634 13.936 1.00 81.19 93 PRO A CA 1
ATOM 712 C C . PRO A 1 93 ? -36.800 0.489 14.220 1.00 81.19 93 PRO A C 1
ATOM 714 O O . PRO A 1 93 ? -37.000 -0.259 15.174 1.00 81.19 93 PRO A O 1
ATOM 717 N N . PHE A 1 94 ? -35.752 0.340 13.404 1.00 76.00 94 PHE A N 1
ATOM 718 C CA . PHE A 1 94 ? -34.742 -0.713 13.525 1.00 76.00 94 PHE A CA 1
ATOM 719 C C . PHE A 1 94 ? -33.497 -0.290 14.316 1.00 76.00 94 PHE A C 1
ATOM 721 O O . PHE A 1 94 ? -32.609 -1.114 14.510 1.00 76.00 94 PHE A O 1
ATOM 728 N N . ILE A 1 95 ? -33.419 0.965 14.772 1.00 75.25 95 ILE A N 1
ATOM 729 C CA . ILE A 1 95 ? -32.313 1.468 15.595 1.00 75.25 95 ILE A CA 1
ATOM 730 C C . ILE A 1 95 ? -32.896 1.907 16.935 1.00 75.25 95 ILE A C 1
ATOM 732 O O . ILE A 1 95 ? -33.785 2.757 16.992 1.00 75.25 95 ILE A O 1
ATOM 736 N N . ALA A 1 96 ? -32.399 1.333 18.029 1.00 79.38 96 ALA A N 1
ATOM 737 C CA . ALA A 1 96 ? -32.823 1.746 19.361 1.00 79.38 96 ALA A CA 1
ATOM 738 C C . ALA A 1 96 ? -32.460 3.222 19.605 1.00 79.38 96 ALA A C 1
ATOM 740 O O . ALA A 1 96 ? -31.449 3.725 19.106 1.00 79.38 96 ALA A O 1
ATOM 741 N N . ARG A 1 97 ? -33.262 3.930 20.408 1.00 78.25 97 ARG A N 1
ATOM 742 C CA . ARG A 1 97 ? -33.039 5.355 20.714 1.00 78.25 97 ARG A CA 1
ATOM 743 C C . ARG A 1 97 ? -31.623 5.607 21.250 1.00 78.25 97 ARG A C 1
ATOM 745 O O . ARG A 1 97 ? -31.020 6.633 20.938 1.00 78.25 97 ARG A O 1
ATOM 752 N N . GLU A 1 98 ? -31.107 4.679 22.044 1.00 75.56 98 GLU A N 1
ATOM 753 C CA . GLU A 1 98 ? -29.782 4.705 22.662 1.00 75.56 98 GLU A CA 1
ATOM 754 C C . GLU A 1 98 ? -28.667 4.582 21.614 1.00 75.56 98 GLU A C 1
ATOM 756 O O . GLU A 1 98 ? -27.709 5.355 21.639 1.00 75.56 98 GLU A O 1
ATOM 761 N N . GLU A 1 99 ? -28.819 3.667 20.655 1.00 77.25 99 GLU A N 1
ATOM 762 C CA . GLU A 1 99 ? -27.881 3.474 19.544 1.00 77.25 99 GLU A CA 1
ATOM 763 C C . GLU A 1 99 ? -27.872 4.692 18.615 1.00 77.25 99 GLU A C 1
ATOM 765 O O . GLU A 1 99 ? -26.811 5.182 18.226 1.00 77.25 99 GLU A O 1
ATOM 770 N N . PHE A 1 100 ? -29.050 5.255 18.342 1.00 78.69 100 PHE A N 1
ATOM 771 C CA . PHE A 1 100 ? -29.181 6.502 17.599 1.00 78.69 100 PHE A CA 1
ATOM 772 C C . PHE A 1 100 ? -28.454 7.665 18.299 1.00 78.69 100 PHE A C 1
ATOM 774 O O . PHE A 1 100 ? -27.691 8.398 17.665 1.00 78.69 100 PHE A O 1
ATOM 781 N N . LEU A 1 101 ? -28.656 7.837 19.612 1.00 79.69 101 LEU A N 1
ATOM 782 C CA . LEU A 1 101 ? -27.995 8.879 20.406 1.00 79.69 101 LEU A CA 1
ATOM 783 C C . LEU A 1 101 ? -26.475 8.705 20.409 1.00 79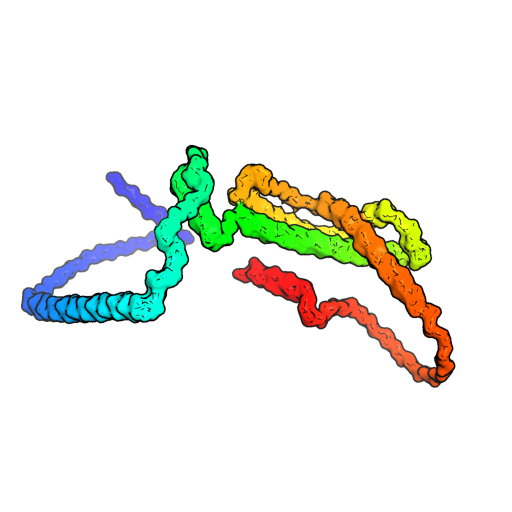.69 101 LEU A C 1
ATOM 785 O O . LEU A 1 101 ? -25.753 9.685 20.220 1.00 79.69 101 LEU A O 1
ATOM 789 N N . MET A 1 102 ? -25.994 7.473 20.579 1.00 76.94 102 MET A N 1
ATOM 790 C CA . MET A 1 102 ? -24.567 7.164 20.545 1.00 76.94 102 MET A CA 1
ATOM 791 C C . MET A 1 102 ? -23.965 7.483 19.172 1.00 76.94 102 MET A C 1
ATOM 793 O O . MET A 1 102 ? -23.002 8.246 19.099 1.00 76.94 102 MET A O 1
ATOM 797 N N . ASN A 1 103 ? -24.574 6.996 18.085 1.00 75.88 103 ASN A N 1
ATOM 798 C CA . ASN A 1 103 ? -24.135 7.284 16.717 1.00 75.88 103 ASN A CA 1
ATOM 799 C C . ASN A 1 103 ? -24.139 8.795 16.437 1.00 75.88 103 ASN A C 1
ATOM 801 O O . ASN A 1 103 ? -23.199 9.313 15.836 1.00 75.88 103 ASN A O 1
ATOM 805 N N . ARG A 1 104 ? -25.131 9.534 16.952 1.00 77.81 104 ARG A N 1
ATOM 806 C CA . ARG A 1 104 ? -25.202 10.998 16.837 1.00 77.81 104 ARG A CA 1
ATOM 807 C C . ARG A 1 104 ? -24.088 11.707 17.600 1.00 77.81 104 ARG A C 1
ATOM 809 O O . ARG A 1 104 ? -23.583 12.708 17.101 1.00 77.81 104 ARG A O 1
ATOM 816 N N . ILE A 1 105 ? -23.717 11.237 18.792 1.00 78.94 105 ILE A N 1
ATOM 817 C CA . ILE A 1 105 ? -22.598 11.798 19.568 1.00 78.94 105 ILE A CA 1
ATOM 818 C C . ILE A 1 105 ? -21.276 11.532 18.842 1.00 78.94 105 ILE A C 1
ATOM 820 O O . ILE A 1 105 ? -20.480 12.454 18.685 1.00 78.94 105 ILE A O 1
ATOM 824 N N . VAL A 1 106 ? -21.074 10.315 18.329 1.00 76.25 106 VAL A N 1
ATOM 825 C CA . VAL A 1 106 ? -19.891 9.937 17.535 1.00 76.25 106 VAL A CA 1
ATOM 826 C C . VAL A 1 106 ? -19.772 10.814 16.285 1.00 76.25 106 VAL A C 1
ATOM 828 O O . VAL A 1 106 ? -18.725 11.421 16.059 1.00 76.25 106 VAL A O 1
ATOM 831 N N . GLN A 1 107 ? -20.866 10.981 15.535 1.00 75.94 107 GLN A N 1
ATOM 832 C CA . GLN A 1 107 ? -20.919 11.857 14.361 1.00 75.94 107 GLN A CA 1
ATOM 833 C C . GLN A 1 107 ? -20.694 13.334 14.723 1.00 75.94 107 GLN A C 1
ATOM 835 O O . GLN A 1 107 ? -19.950 14.023 14.029 1.00 75.94 107 GLN A O 1
ATOM 840 N N . ARG A 1 108 ? -21.287 13.833 15.822 1.00 74.62 108 ARG A N 1
ATOM 841 C CA . ARG A 1 108 ? -21.085 15.217 16.297 1.00 74.62 108 ARG A CA 1
ATOM 842 C C . ARG A 1 108 ? -19.648 15.499 16.712 1.00 74.62 108 ARG A C 1
ATOM 844 O O . ARG A 1 108 ? -19.175 16.609 16.495 1.00 74.62 108 ARG A O 1
ATOM 851 N N . ASN A 1 109 ? -18.984 14.514 17.306 1.00 76.00 109 ASN A N 1
ATOM 852 C CA . ASN A 1 109 ? -17.587 14.611 17.712 1.00 76.00 109 ASN A CA 1
ATOM 853 C C . ASN A 1 109 ? -16.625 14.382 16.533 1.00 76.00 109 ASN A C 1
ATOM 855 O O . ASN A 1 109 ? -15.417 14.494 16.716 1.00 76.00 109 ASN A O 1
ATOM 859 N N . GLY A 1 110 ? -17.139 14.049 15.339 1.00 69.50 110 GLY A N 1
ATOM 860 C CA . GLY A 1 110 ? -16.334 13.732 14.159 1.00 69.50 110 GLY A CA 1
ATOM 861 C C . GLY A 1 110 ? -15.455 12.492 14.334 1.00 69.50 110 GLY A C 1
ATOM 862 O O . GLY A 1 110 ? -14.494 12.319 13.587 1.00 69.50 110 GLY A O 1
ATOM 863 N N . ALA A 1 111 ? -15.750 11.651 15.328 1.00 70.75 111 ALA A N 1
ATOM 864 C CA . ALA A 1 111 ? -14.957 10.470 15.621 1.00 70.75 111 ALA A CA 1
ATOM 865 C C . ALA A 1 111 ? -15.286 9.382 14.595 1.00 70.75 111 ALA A C 1
ATOM 867 O O . ALA A 1 111 ? -16.446 9.001 14.420 1.00 70.75 111 ALA A O 1
ATOM 868 N N . ALA A 1 112 ? -14.266 8.894 13.892 1.00 77.19 112 ALA A N 1
ATOM 869 C CA . ALA A 1 112 ? -14.431 7.763 12.998 1.00 77.19 112 ALA A CA 1
ATOM 870 C C . ALA A 1 112 ? -14.596 6.479 13.832 1.00 77.19 112 ALA A C 1
ATOM 872 O O . ALA A 1 112 ? -14.000 6.363 14.904 1.00 77.19 112 ALA A O 1
ATOM 873 N N . PRO A 1 113 ? -15.382 5.492 13.368 1.00 82.44 113 PRO A N 1
ATOM 874 C CA . PRO A 1 113 ? -15.383 4.178 13.990 1.00 82.44 113 PRO A CA 1
ATOM 875 C C . PRO A 1 113 ? -13.950 3.625 14.090 1.00 82.44 113 PRO A C 1
ATOM 877 O O . PRO A 1 113 ? -13.160 3.828 13.166 1.00 82.44 113 PRO A O 1
ATOM 880 N N . PRO A 1 114 ? -13.615 2.865 15.145 1.00 84.56 114 PRO A N 1
ATOM 881 C CA . PRO A 1 114 ? -12.239 2.422 15.400 1.00 84.56 114 PRO A CA 1
ATOM 882 C C . PRO A 1 114 ? -11.637 1.599 14.248 1.00 84.56 114 PRO A C 1
ATOM 884 O O . PRO A 1 114 ? -10.442 1.675 13.972 1.00 84.56 114 PRO A O 1
ATOM 887 N N . TRP A 1 115 ? -12.460 0.836 13.520 1.00 88.62 115 TRP A N 1
ATOM 888 C CA . TRP A 1 115 ? -12.001 0.079 12.353 1.00 88.62 115 TRP A CA 1
ATOM 889 C C . TRP A 1 115 ? -11.641 0.979 11.161 1.00 88.62 115 TRP A C 1
ATOM 891 O O . TRP A 1 115 ? -10.771 0.610 10.381 1.00 88.62 115 TRP A O 1
ATOM 901 N N . VAL A 1 116 ? -12.257 2.159 11.021 1.00 89.62 116 VAL A N 1
ATOM 902 C CA . VAL A 1 116 ? -11.947 3.111 9.939 1.00 89.62 116 VAL A CA 1
ATOM 903 C C . VAL A 1 116 ? -10.571 3.741 10.152 1.00 89.62 116 VAL A C 1
ATOM 905 O O . VAL A 1 116 ? -9.843 3.959 9.189 1.00 89.62 116 VAL A O 1
ATOM 908 N N . GLU A 1 117 ? -10.169 3.996 11.397 1.00 90.31 117 GLU A N 1
ATOM 909 C CA . GLU A 1 117 ? -8.818 4.487 11.701 1.00 90.31 117 GLU A CA 1
ATOM 910 C C . GLU A 1 117 ? -7.755 3.449 11.326 1.00 90.31 117 GLU A C 1
ATOM 912 O O . GLU A 1 117 ? -6.835 3.755 10.564 1.00 90.31 117 GLU A O 1
ATOM 917 N N . LEU A 1 118 ? -7.947 2.197 11.754 1.00 92.00 118 LEU A N 1
ATOM 918 C CA . LEU A 1 118 ? -7.077 1.079 11.373 1.00 92.00 118 LEU A CA 1
ATOM 919 C C . LEU A 1 118 ? -7.083 0.824 9.864 1.00 92.00 118 LEU A C 1
ATOM 921 O O . LEU A 1 118 ? -6.061 0.442 9.299 1.00 92.00 118 LEU A O 1
ATOM 925 N N . GLN A 1 119 ? -8.215 1.050 9.193 1.00 93.19 119 GLN A N 1
ATOM 926 C CA . GLN A 1 119 ? -8.282 0.967 7.739 1.00 93.19 119 GLN A CA 1
ATOM 927 C C . GLN A 1 119 ? -7.355 1.989 7.084 1.00 93.19 119 GLN A C 1
ATOM 929 O O . GLN A 1 119 ? -6.604 1.631 6.182 1.00 93.19 119 GLN A O 1
ATOM 934 N N . ARG A 1 120 ? -7.386 3.249 7.537 1.00 92.94 120 ARG A N 1
ATOM 935 C CA . ARG A 1 120 ? -6.530 4.314 6.993 1.00 92.94 120 ARG A CA 1
ATOM 936 C C . ARG A 1 120 ? -5.054 4.025 7.236 1.00 92.94 120 ARG A C 1
ATOM 938 O O . ARG A 1 120 ? -4.238 4.268 6.348 1.00 92.94 120 ARG A O 1
ATOM 945 N N . GLU A 1 121 ? -4.717 3.506 8.414 1.00 93.75 121 GLU A N 1
ATOM 946 C CA . GLU A 1 121 ? -3.357 3.076 8.743 1.00 93.75 121 GLU A CA 1
ATOM 947 C C . GLU A 1 121 ? -2.890 1.958 7.802 1.00 93.75 121 GLU A C 1
ATOM 949 O O . GLU A 1 121 ? -1.836 2.077 7.178 1.00 93.75 121 GLU A O 1
ATOM 954 N N . LEU A 1 122 ? -3.713 0.920 7.630 1.00 95.62 122 LEU A N 1
ATOM 955 C CA . LEU A 1 122 ? -3.434 -0.204 6.738 1.00 95.62 122 LEU A CA 1
ATOM 956 C C . LEU A 1 122 ? -3.269 0.256 5.286 1.00 95.62 122 LEU A C 1
ATOM 958 O O . LEU A 1 122 ? -2.295 -0.124 4.642 1.00 95.62 122 LEU A O 1
ATOM 962 N N . ASP A 1 123 ? -4.182 1.088 4.780 1.00 96.00 123 ASP A N 1
ATOM 963 C CA . ASP A 1 123 ? -4.126 1.609 3.410 1.00 96.00 123 ASP A CA 1
ATOM 964 C C . ASP A 1 123 ? -2.860 2.448 3.181 1.00 96.00 123 ASP A C 1
ATOM 966 O O . ASP A 1 123 ? -2.209 2.319 2.145 1.00 96.00 123 ASP A O 1
ATOM 970 N N . THR A 1 124 ? -2.450 3.246 4.170 1.00 96.69 124 THR A N 1
ATOM 971 C CA . THR A 1 124 ? -1.217 4.047 4.099 1.00 96.69 124 THR A CA 1
ATOM 972 C C . THR A 1 124 ? 0.037 3.166 4.131 1.00 96.69 124 THR A C 1
ATOM 974 O O . THR A 1 124 ? 0.967 3.374 3.346 1.00 96.69 124 THR A O 1
ATOM 977 N N . ALA A 1 125 ? 0.071 2.155 5.003 1.00 96.00 125 ALA A N 1
ATOM 978 C CA . ALA A 1 125 ? 1.184 1.211 5.092 1.00 96.00 125 ALA A CA 1
ATOM 979 C C . ALA A 1 125 ? 1.333 0.403 3.794 1.00 96.00 125 ALA A C 1
ATOM 981 O O . ALA A 1 125 ? 2.429 0.273 3.255 1.00 96.00 125 ALA A O 1
ATOM 982 N N . LEU A 1 126 ? 0.217 -0.062 3.236 1.00 96.38 126 LEU A N 1
ATOM 983 C CA . LEU A 1 126 ? 0.194 -0.833 2.000 1.00 96.38 126 LEU A CA 1
ATOM 984 C C . LEU A 1 126 ? 0.553 0.020 0.777 1.00 96.38 126 LEU A C 1
ATOM 986 O O . LEU A 1 126 ? 1.327 -0.432 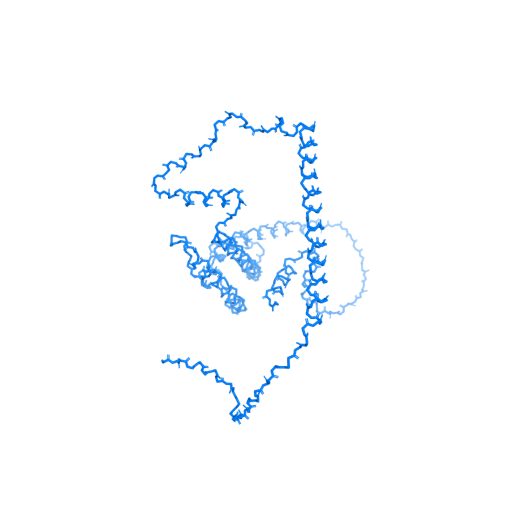-0.065 1.00 96.38 126 LEU A O 1
ATOM 990 N N . ALA A 1 127 ? 0.059 1.258 0.693 1.00 95.81 127 ALA A N 1
ATOM 991 C CA . ALA A 1 127 ? 0.440 2.183 -0.372 1.00 95.81 127 ALA A CA 1
ATOM 992 C C . ALA A 1 127 ? 1.943 2.498 -0.338 1.00 95.81 127 ALA A C 1
ATOM 994 O O . ALA A 1 127 ? 2.598 2.472 -1.378 1.00 95.81 127 ALA A O 1
ATOM 995 N N . SER A 1 128 ? 2.509 2.743 0.850 1.00 96.31 128 SER A N 1
ATOM 996 C CA . SER A 1 128 ? 3.945 3.026 0.973 1.00 96.31 128 SER A CA 1
ATOM 997 C C . SER A 1 128 ? 4.807 1.808 0.621 1.00 96.31 128 SER A C 1
ATOM 999 O O . SER A 1 128 ? 5.787 1.958 -0.104 1.00 96.31 128 SER A O 1
ATOM 1001 N N . PHE A 1 129 ? 4.412 0.601 1.042 1.00 96.31 129 PHE A N 1
ATOM 1002 C CA . PHE A 1 129 ? 5.063 -0.646 0.636 1.00 96.31 129 PHE A CA 1
ATOM 1003 C C . PHE A 1 129 ? 5.057 -0.825 -0.887 1.00 96.31 129 PHE A C 1
ATOM 1005 O O . PHE A 1 129 ? 6.121 -0.987 -1.484 1.00 96.31 129 PHE A O 1
ATOM 1012 N N . ARG A 1 130 ? 3.883 -0.741 -1.528 1.00 95.50 130 ARG A N 1
ATOM 1013 C CA . ARG A 1 130 ? 3.762 -0.910 -2.985 1.00 95.50 130 ARG A CA 1
ATOM 1014 C C . ARG A 1 130 ? 4.589 0.108 -3.751 1.00 95.50 130 ARG A C 1
ATOM 1016 O O . ARG A 1 130 ? 5.275 -0.264 -4.695 1.00 95.50 130 ARG A O 1
ATOM 1023 N N . GLU A 1 131 ? 4.579 1.365 -3.319 1.00 95.31 131 GLU A N 1
ATOM 1024 C CA . GLU A 1 131 ? 5.365 2.412 -3.966 1.00 95.31 131 GLU A CA 1
ATOM 1025 C C . GLU A 1 131 ? 6.873 2.135 -3.857 1.00 95.31 131 GLU A C 1
ATOM 1027 O O . GLU A 1 131 ? 7.591 2.278 -4.844 1.00 95.31 131 GLU A O 1
ATOM 1032 N N . ILE A 1 132 ? 7.362 1.664 -2.703 1.00 94.69 132 ILE A N 1
ATOM 1033 C CA . ILE A 1 132 ? 8.781 1.312 -2.523 1.00 94.69 132 ILE A C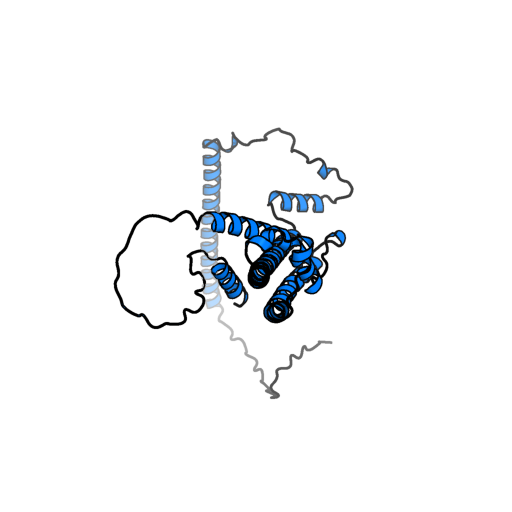A 1
ATOM 1034 C C . ILE A 1 132 ? 9.184 0.160 -3.448 1.00 94.69 132 ILE A C 1
ATOM 1036 O O . ILE A 1 132 ? 10.208 0.260 -4.131 1.00 94.69 132 ILE A O 1
ATOM 1040 N N . VAL A 1 133 ? 8.387 -0.913 -3.484 1.00 95.56 133 VAL A N 1
ATOM 1041 C CA . VAL A 1 133 ? 8.664 -2.097 -4.314 1.00 95.56 133 VAL A CA 1
ATOM 1042 C C . VAL A 1 133 ? 8.582 -1.750 -5.799 1.00 95.56 133 VAL A C 1
ATOM 1044 O O . VAL A 1 133 ? 9.449 -2.138 -6.580 1.00 95.56 133 VAL A O 1
ATOM 1047 N N . LYS A 1 134 ? 7.596 -0.941 -6.194 1.00 95.50 134 LYS A N 1
ATOM 1048 C CA . LYS A 1 134 ? 7.471 -0.450 -7.565 1.00 95.50 134 LYS A CA 1
ATOM 1049 C C . LYS A 1 134 ? 8.678 0.390 -7.961 1.00 95.50 134 LYS A C 1
ATOM 1051 O O . LYS A 1 134 ? 9.313 0.099 -8.964 1.00 95.50 134 LYS A O 1
ATOM 1056 N N . GLN A 1 135 ? 9.076 1.372 -7.153 1.00 94.88 135 GLN A N 1
ATOM 1057 C CA . GLN A 1 135 ? 10.241 2.212 -7.453 1.00 94.88 135 GLN A CA 1
ATOM 1058 C C . GLN A 1 135 ? 11.558 1.428 -7.493 1.00 94.88 135 GLN A C 1
ATOM 1060 O O . GLN A 1 135 ? 12.459 1.767 -8.267 1.00 94.88 135 GLN A O 1
ATOM 1065 N N . SER A 1 136 ? 11.750 0.435 -6.618 1.00 95.44 136 SER A N 1
ATOM 1066 C CA . SER A 1 136 ? 12.947 -0.413 -6.660 1.00 95.44 136 SER A CA 1
ATOM 1067 C C . SER A 1 136 ? 12.957 -1.290 -7.915 1.00 95.44 136 SER A C 1
ATOM 1069 O O . SER A 1 136 ? 14.001 -1.369 -8.573 1.00 95.44 136 SER A O 1
ATOM 1071 N N . TRP A 1 137 ? 11.801 -1.836 -8.307 1.00 95.56 137 TRP A N 1
ATOM 1072 C CA . TRP A 1 137 ? 11.650 -2.604 -9.537 1.00 95.56 137 TRP A CA 1
ATOM 1073 C C . TRP A 1 137 ? 11.827 -1.750 -10.797 1.00 95.56 137 TRP A C 1
ATOM 1075 O O . TRP A 1 137 ? 12.653 -2.111 -11.628 1.00 95.56 137 TRP A O 1
ATOM 1085 N N . THR A 1 138 ? 11.185 -0.581 -10.918 1.00 94.88 138 THR A N 1
ATOM 1086 C CA . THR A 1 138 ? 11.331 0.331 -12.074 1.00 94.88 138 THR A CA 1
ATOM 1087 C C . THR A 1 138 ? 12.799 0.652 -12.342 1.00 94.88 138 THR A C 1
ATOM 1089 O O . THR A 1 138 ? 13.290 0.488 -13.459 1.00 94.88 138 THR A O 1
ATOM 1092 N N . ARG A 1 139 ? 13.558 1.001 -11.294 1.00 93.56 139 ARG A N 1
ATOM 1093 C CA . ARG A 1 139 ? 15.001 1.276 -11.409 1.00 93.56 139 ARG A CA 1
ATOM 1094 C C . ARG A 1 139 ? 15.802 0.049 -11.847 1.00 93.56 139 ARG A C 1
ATOM 1096 O O . ARG A 1 139 ? 16.789 0.189 -12.574 1.00 93.56 139 ARG A O 1
ATOM 1103 N N . ARG A 1 140 ? 15.436 -1.149 -11.379 1.00 94.69 140 ARG A N 1
ATOM 1104 C CA . ARG A 1 140 ? 16.103 -2.399 -11.768 1.00 94.69 140 ARG A CA 1
ATOM 1105 C C . ARG A 1 140 ? 15.768 -2.776 -13.208 1.00 94.69 140 ARG A C 1
ATOM 1107 O O . ARG A 1 140 ? 16.701 -2.999 -13.974 1.00 94.69 140 ARG A O 1
ATOM 1114 N N . CYS A 1 141 ? 14.490 -2.766 -13.569 1.00 93.38 141 CYS A N 1
ATOM 1115 C CA . CYS A 1 141 ? 13.978 -3.025 -14.909 1.00 93.38 141 CYS A CA 1
ATOM 1116 C C . CYS A 1 141 ? 14.643 -2.096 -15.929 1.00 93.38 141 CYS A C 1
ATOM 1118 O O . CYS A 1 141 ? 15.258 -2.566 -16.880 1.00 93.38 141 CYS A O 1
ATOM 1120 N N . MET A 1 142 ? 14.678 -0.788 -15.663 1.00 91.50 142 MET A N 1
ATOM 1121 C CA . MET A 1 142 ? 15.346 0.170 -16.546 1.00 91.50 142 MET A CA 1
ATOM 1122 C C . MET A 1 142 ? 16.841 -0.099 -16.708 1.00 91.50 142 MET A C 1
ATOM 1124 O O . MET A 1 142 ? 17.379 0.104 -17.796 1.00 91.50 142 MET A O 1
ATOM 1128 N N . ARG A 1 143 ? 17.530 -0.568 -15.660 1.00 91.31 143 ARG A N 1
ATOM 1129 C CA . ARG A 1 143 ? 18.943 -0.967 -15.757 1.00 91.31 143 ARG A CA 1
ATOM 1130 C C . ARG A 1 143 ? 19.119 -2.203 -16.643 1.00 91.31 143 ARG A C 1
ATOM 1132 O O . ARG A 1 143 ? 20.039 -2.203 -17.452 1.00 91.31 143 ARG A O 1
ATOM 1139 N N . ILE A 1 144 ? 18.245 -3.202 -16.504 1.00 91.81 144 ILE A N 1
ATOM 1140 C CA . ILE A 1 144 ? 18.247 -4.419 -17.332 1.00 91.81 144 ILE A CA 1
ATOM 1141 C C . ILE A 1 144 ? 18.013 -4.040 -18.797 1.00 91.81 144 ILE A C 1
ATOM 1143 O O . ILE A 1 144 ? 18.877 -4.286 -19.636 1.00 91.81 144 ILE A O 1
ATOM 1147 N N . LEU A 1 145 ? 16.933 -3.308 -19.080 1.00 89.81 145 LEU A N 1
ATOM 1148 C CA . LEU A 1 145 ? 16.595 -2.868 -20.434 1.00 89.81 145 LEU A CA 1
ATOM 1149 C C . LEU A 1 145 ? 17.715 -2.032 -21.065 1.00 89.81 145 LEU A C 1
ATOM 1151 O O . LEU A 1 145 ? 18.070 -2.249 -22.218 1.00 89.81 145 LEU A O 1
ATOM 1155 N N . SER A 1 146 ? 18.326 -1.118 -20.302 1.00 88.31 146 SER A N 1
ATOM 1156 C CA . SER A 1 146 ? 19.447 -0.302 -20.801 1.00 88.31 146 SER A CA 1
ATOM 1157 C C . SER A 1 146 ? 20.717 -1.113 -21.070 1.00 88.31 146 SER A C 1
ATOM 1159 O O . SER A 1 146 ? 21.555 -0.675 -21.852 1.00 88.31 146 SER A O 1
ATOM 1161 N N . SER A 1 147 ? 20.896 -2.253 -20.395 1.00 88.00 147 SER A N 1
ATOM 1162 C CA . SER A 1 147 ? 22.042 -3.138 -20.623 1.00 88.00 147 SER A CA 1
ATOM 1163 C C . SER A 1 147 ? 21.850 -4.046 -21.837 1.00 88.00 147 SER A C 1
ATOM 1165 O O . SER A 1 147 ? 22.814 -4.320 -22.546 1.00 88.00 147 SER A O 1
ATOM 1167 N N . GLU A 1 148 ? 20.615 -4.470 -22.105 1.00 84.94 148 GLU A N 1
ATOM 1168 C CA . GLU A 1 148 ? 20.278 -5.368 -23.215 1.00 84.94 148 GLU A CA 1
ATOM 1169 C C . GLU A 1 148 ? 20.058 -4.620 -24.534 1.00 84.94 148 GLU A C 1
ATOM 1171 O O . GLU A 1 148 ? 20.306 -5.161 -25.616 1.00 84.94 148 GLU A O 1
ATOM 1176 N N . HIS A 1 149 ? 19.596 -3.370 -24.466 1.00 83.06 149 HIS A N 1
ATOM 1177 C CA . HIS A 1 149 ? 19.184 -2.612 -25.638 1.00 83.06 149 HIS A CA 1
ATOM 1178 C C . HIS A 1 149 ? 19.807 -1.208 -25.664 1.00 83.06 149 HIS A C 1
ATOM 1180 O O . HIS A 1 149 ? 19.623 -0.423 -24.730 1.00 83.06 149 HIS A O 1
ATOM 1186 N N . PRO A 1 150 ? 20.489 -0.825 -26.761 1.00 81.00 150 PRO A N 1
ATOM 1187 C CA . PRO A 1 150 ? 20.870 0.562 -26.976 1.00 81.00 150 PRO A CA 1
ATOM 1188 C C . PRO A 1 150 ? 19.618 1.438 -27.156 1.00 81.00 150 PRO A C 1
ATOM 1190 O O . PRO A 1 150 ? 18.584 0.984 -27.650 1.00 81.00 150 PRO A O 1
ATOM 1193 N N . LEU A 1 151 ? 19.737 2.727 -26.824 1.00 74.31 151 LEU A N 1
ATOM 1194 C CA . LEU A 1 151 ? 18.658 3.732 -26.845 1.00 74.31 151 LEU A CA 1
ATOM 1195 C C . LEU A 1 151 ? 17.664 3.661 -28.034 1.00 74.31 151 LEU A C 1
ATOM 1197 O O . LEU A 1 151 ? 16.464 3.734 -27.776 1.00 74.31 151 LEU A O 1
ATOM 1201 N N . PRO A 1 152 ? 18.076 3.497 -29.312 1.00 76.12 152 PRO A N 1
ATOM 1202 C CA . PRO A 1 152 ? 17.122 3.447 -30.428 1.00 76.12 152 PRO A CA 1
ATOM 1203 C C . PRO A 1 152 ? 16.223 2.201 -30.437 1.00 76.12 152 PRO A C 1
ATOM 1205 O O . PRO A 1 152 ? 15.155 2.228 -31.046 1.00 76.12 152 PRO A O 1
ATOM 1208 N N . LEU A 1 153 ? 16.635 1.108 -29.786 1.00 79.88 153 LEU A N 1
ATOM 1209 C CA . LEU A 1 153 ? 15.833 -0.113 -29.685 1.00 79.88 153 LEU A CA 1
ATOM 1210 C C . LEU A 1 153 ? 14.860 -0.066 -28.503 1.00 79.88 153 LEU A C 1
ATOM 1212 O O . LEU A 1 153 ? 13.781 -0.642 -28.608 1.00 79.88 153 LEU A O 1
ATOM 1216 N N . LEU A 1 154 ? 15.176 0.693 -27.445 1.00 78.56 154 LEU A N 1
ATOM 1217 C CA . LEU A 1 154 ? 14.270 0.909 -26.307 1.00 78.56 154 LEU A CA 1
ATOM 1218 C C . LEU A 1 154 ? 12.934 1.533 -26.736 1.00 78.56 154 LEU A C 1
ATOM 1220 O O . LEU A 1 154 ? 11.887 1.154 -26.224 1.00 78.56 154 LEU A O 1
ATOM 1224 N N . ALA A 1 155 ? 12.960 2.423 -27.733 1.00 78.06 155 ALA A N 1
ATOM 1225 C CA . ALA A 1 155 ? 11.767 3.078 -28.277 1.00 78.06 155 ALA A CA 1
ATOM 1226 C C . ALA A 1 155 ? 10.779 2.115 -28.965 1.00 78.06 155 ALA A C 1
ATOM 1228 O O . ALA A 1 155 ? 9.635 2.478 -29.223 1.00 78.06 155 ALA A O 1
ATOM 1229 N N . ARG A 1 156 ? 11.225 0.902 -29.316 1.00 84.50 156 ARG A N 1
ATOM 1230 C CA . ARG A 1 156 ? 10.416 -0.114 -30.010 1.00 84.50 156 ARG A CA 1
ATOM 1231 C C . ARG A 1 156 ? 9.909 -1.214 -29.083 1.00 84.50 156 ARG A C 1
ATOM 1233 O O . ARG A 1 156 ? 9.249 -2.137 -29.557 1.00 84.50 156 ARG A O 1
ATOM 1240 N N . ILE A 1 157 ? 10.240 -1.147 -27.796 1.00 85.75 157 ILE A N 1
ATOM 1241 C CA . ILE A 1 157 ? 9.857 -2.171 -26.831 1.00 85.75 157 ILE A CA 1
ATOM 1242 C C . ILE A 1 157 ? 8.350 -2.122 -26.609 1.00 85.75 157 ILE A C 1
ATOM 1244 O O . ILE A 1 157 ? 7.756 -1.068 -26.394 1.00 85.75 157 ILE A O 1
ATOM 1248 N N . THR A 1 158 ? 7.732 -3.296 -26.656 1.00 89.12 158 THR A N 1
ATOM 1249 C CA . THR A 1 158 ? 6.305 -3.442 -26.381 1.00 89.12 158 THR A CA 1
ATOM 1250 C C . THR A 1 158 ? 6.048 -3.509 -24.871 1.00 89.12 158 THR A C 1
ATOM 1252 O O . THR A 1 158 ? 6.864 -4.066 -24.132 1.00 89.12 158 THR A O 1
ATOM 1255 N N . PRO A 1 159 ? 4.892 -3.023 -24.384 1.00 88.06 159 PRO A N 1
ATOM 1256 C CA . PRO A 1 159 ? 4.536 -3.120 -22.965 1.00 88.06 159 PRO A CA 1
ATOM 1257 C C . PRO A 1 159 ? 4.514 -4.573 -22.464 1.00 88.06 159 PRO A C 1
ATOM 1259 O O . PRO A 1 159 ? 4.903 -4.846 -21.332 1.00 88.06 159 PRO A O 1
ATOM 1262 N N . ALA A 1 160 ? 4.139 -5.521 -23.329 1.00 89.12 160 ALA A N 1
ATOM 1263 C CA . ALA A 1 160 ? 4.150 -6.949 -23.016 1.00 89.12 160 ALA A CA 1
ATOM 1264 C C . ALA A 1 160 ? 5.565 -7.489 -22.745 1.00 89.12 160 ALA A C 1
ATOM 1266 O O . ALA A 1 160 ? 5.747 -8.308 -21.847 1.00 89.12 160 ALA A O 1
ATOM 1267 N N . GLN A 1 161 ? 6.576 -7.009 -23.479 1.00 87.62 161 GLN A N 1
ATOM 1268 C CA . GLN A 1 161 ? 7.969 -7.388 -23.232 1.00 87.62 161 GLN A CA 1
ATOM 1269 C C . GLN A 1 161 ? 8.438 -6.886 -21.866 1.00 87.62 161 GLN A C 1
ATOM 1271 O O . GLN A 1 161 ? 9.001 -7.670 -21.108 1.00 87.62 161 GLN A O 1
ATOM 1276 N N . ILE A 1 162 ? 8.130 -5.633 -21.513 1.00 88.25 162 ILE A N 1
ATOM 1277 C CA . ILE A 1 162 ? 8.475 -5.048 -20.205 1.00 88.25 162 ILE A CA 1
ATOM 1278 C C . ILE A 1 162 ? 7.809 -5.839 -19.075 1.00 88.25 162 ILE A C 1
ATOM 1280 O O . ILE A 1 162 ? 8.478 -6.232 -18.120 1.00 88.25 162 ILE A O 1
ATOM 1284 N N . ALA A 1 163 ? 6.516 -6.144 -19.221 1.00 90.06 163 ALA A N 1
ATOM 1285 C CA . ALA A 1 163 ? 5.756 -6.918 -18.244 1.00 90.06 163 ALA A CA 1
ATOM 1286 C C . ALA A 1 163 ? 6.288 -8.346 -18.050 1.00 90.06 163 ALA A C 1
ATOM 1288 O O . ALA A 1 163 ? 6.042 -8.935 -17.003 1.00 90.06 163 ALA A O 1
ATOM 1289 N N . SER A 1 164 ? 7.002 -8.910 -19.031 1.00 91.31 164 SER A N 1
ATOM 1290 C CA . SER A 1 164 ? 7.575 -10.262 -18.962 1.00 91.31 164 SER A CA 1
ATOM 1291 C C . SER A 1 164 ? 8.972 -10.327 -18.335 1.00 91.31 164 SER A C 1
ATOM 1293 O O . SER A 1 164 ? 9.447 -11.417 -18.018 1.00 91.31 164 SER A O 1
ATOM 1295 N N . VAL A 1 165 ? 9.634 -9.183 -18.125 1.00 90.88 165 VAL A N 1
ATOM 1296 C CA . VAL A 1 165 ? 10.972 -9.141 -17.522 1.00 90.88 165 VAL A CA 1
ATOM 1297 C C . VAL A 1 165 ? 10.896 -9.640 -16.079 1.00 90.88 165 VAL A C 1
ATOM 1299 O O . VAL A 1 165 ? 10.074 -9.175 -15.287 1.00 90.88 165 VAL A O 1
ATOM 1302 N N . ARG A 1 166 ? 11.764 -10.588 -15.725 1.00 92.94 166 ARG A N 1
ATOM 1303 C CA . ARG A 1 166 ? 11.917 -11.126 -14.365 1.00 92.94 166 ARG A CA 1
ATOM 1304 C C . ARG A 1 166 ? 13.398 -11.203 -14.020 1.00 92.94 166 ARG A C 1
ATOM 1306 O O . ARG A 1 166 ? 14.221 -11.462 -14.894 1.00 92.94 166 ARG A O 1
ATOM 1313 N N . ASP A 1 167 ? 13.735 -10.972 -12.754 1.00 93.69 167 ASP A N 1
ATOM 1314 C CA . ASP A 1 167 ? 15.119 -11.028 -12.276 1.00 93.69 167 ASP A CA 1
ATOM 1315 C C . ASP A 1 167 ? 15.213 -11.738 -10.914 1.00 93.69 167 ASP A C 1
ATOM 1317 O O . ASP A 1 167 ? 14.967 -11.116 -9.872 1.00 93.69 167 ASP A O 1
ATOM 1321 N N . PRO A 1 168 ? 15.641 -13.016 -10.902 1.00 94.06 168 PRO A N 1
ATOM 1322 C CA . PRO A 1 168 ? 15.782 -13.800 -9.678 1.00 94.06 168 PRO A CA 1
ATOM 1323 C C . PRO A 1 168 ? 16.778 -13.207 -8.674 1.00 94.06 168 PRO A C 1
ATOM 1325 O O . PRO A 1 168 ? 16.628 -13.397 -7.467 1.00 94.06 168 PRO A O 1
ATOM 1328 N N . MET A 1 169 ? 17.804 -12.486 -9.141 1.00 94.19 169 MET A N 1
ATOM 1329 C CA . MET A 1 169 ? 18.815 -11.902 -8.254 1.00 94.19 169 MET A CA 1
ATOM 1330 C C . MET A 1 169 ? 18.233 -10.744 -7.445 1.00 94.19 169 MET A C 1
ATOM 1332 O O . MET A 1 169 ? 18.493 -10.630 -6.246 1.00 94.19 169 MET A O 1
ATOM 1336 N N . TRP A 1 170 ? 17.425 -9.900 -8.090 1.00 94.75 170 TRP A N 1
ATOM 1337 C CA . TRP A 1 170 ? 16.718 -8.816 -7.413 1.00 94.75 170 TRP A CA 1
ATOM 1338 C C . TRP A 1 170 ? 15.668 -9.360 -6.444 1.00 94.75 170 TRP A C 1
ATOM 1340 O O . TR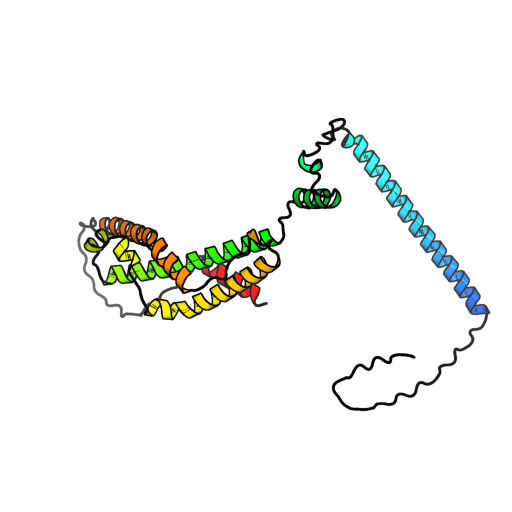P A 1 170 ? 15.611 -8.914 -5.299 1.00 94.75 170 TRP A O 1
ATOM 1350 N N . GLU A 1 171 ? 14.896 -10.367 -6.861 1.00 94.38 171 GLU A N 1
ATOM 1351 C CA . GLU A 1 171 ? 13.897 -10.994 -5.993 1.00 94.38 171 GLU A CA 1
ATOM 1352 C C . GLU A 1 171 ? 14.527 -11.587 -4.730 1.00 94.38 171 GLU A C 1
ATOM 1354 O O . GLU A 1 171 ? 13.980 -11.415 -3.642 1.00 94.38 171 GLU A O 1
ATOM 1359 N N . ALA A 1 172 ? 15.684 -12.247 -4.853 1.00 94.88 172 ALA A N 1
ATOM 1360 C CA . ALA A 1 172 ? 16.409 -12.805 -3.715 1.00 94.88 172 ALA A CA 1
ATOM 1361 C C . ALA A 1 172 ? 16.944 -11.716 -2.772 1.00 94.88 172 ALA A C 1
ATOM 1363 O O . ALA A 1 172 ? 16.857 -11.868 -1.553 1.00 94.88 172 ALA A O 1
ATOM 1364 N N . HIS A 1 173 ? 17.462 -10.614 -3.322 1.00 94.06 173 HIS A N 1
ATOM 1365 C CA . HIS A 1 173 ? 17.965 -9.488 -2.533 1.00 94.06 173 HIS A CA 1
ATOM 1366 C C . HIS A 1 173 ? 16.843 -8.791 -1.747 1.00 94.06 173 HIS A C 1
ATOM 1368 O O . HIS A 1 173 ? 16.978 -8.544 -0.549 1.00 94.06 173 HIS A O 1
ATOM 1374 N N . GLU A 1 174 ? 15.711 -8.513 -2.398 1.00 93.94 174 GLU A N 1
ATOM 1375 C CA . GLU A 1 174 ? 14.594 -7.781 -1.789 1.00 93.94 174 GLU A CA 1
ATOM 1376 C C . GLU A 1 174 ? 13.645 -8.677 -0.973 1.00 93.94 174 GLU A C 1
ATOM 1378 O O . GLU A 1 174 ? 12.843 -8.173 -0.184 1.00 93.94 174 GLU A O 1
ATOM 1383 N N . ALA A 1 175 ? 13.741 -10.009 -1.091 1.00 93.94 175 ALA A N 1
ATOM 1384 C CA . ALA A 1 175 ? 12.868 -10.951 -0.382 1.00 93.94 175 ALA A CA 1
ATOM 1385 C C . ALA A 1 175 ? 12.834 -10.720 1.136 1.00 93.94 175 ALA A C 1
ATOM 1387 O O . ALA A 1 175 ? 11.763 -10.799 1.739 1.00 93.94 175 ALA A O 1
ATOM 1388 N N . GLY A 1 176 ? 13.977 -10.409 1.759 1.00 95.25 176 GLY A N 1
ATOM 1389 C CA . GLY A 1 176 ? 14.045 -10.140 3.199 1.00 95.25 176 GLY A CA 1
ATOM 1390 C C . GLY A 1 176 ? 13.198 -8.933 3.618 1.00 95.25 176 GLY A C 1
ATOM 1391 O O . GLY A 1 176 ? 12.447 -9.007 4.596 1.00 95.25 176 GLY A O 1
ATOM 1392 N N . TYR A 1 177 ? 13.263 -7.850 2.840 1.00 95.12 177 TYR A N 1
ATOM 1393 C CA . TYR A 1 177 ? 12.440 -6.660 3.050 1.00 95.12 177 TYR A CA 1
ATOM 1394 C C . TYR A 1 177 ? 10.959 -6.964 2.805 1.00 95.12 177 TYR A C 1
ATOM 1396 O O . TYR A 1 177 ? 10.136 -6.698 3.681 1.00 95.12 177 TYR A O 1
ATOM 1404 N N . HIS A 1 178 ? 10.624 -7.593 1.671 1.00 95.44 178 HIS A N 1
ATOM 1405 C CA . HIS A 1 178 ? 9.241 -7.929 1.321 1.00 95.44 178 HIS A CA 1
ATOM 1406 C C . HIS A 1 178 ? 8.566 -8.790 2.390 1.00 95.44 178 HIS A C 1
ATOM 1408 O O . HIS A 1 178 ? 7.456 -8.483 2.819 1.00 95.44 178 HIS A O 1
ATOM 1414 N N . ASN A 1 179 ? 9.246 -9.836 2.862 1.00 96.25 179 ASN A N 1
ATOM 1415 C CA . ASN A 1 179 ? 8.699 -10.744 3.868 1.00 96.25 179 ASN A CA 1
ATOM 1416 C C . ASN A 1 179 ? 8.451 -10.032 5.202 1.00 96.25 179 ASN A C 1
ATOM 1418 O O . ASN A 1 179 ? 7.409 -10.241 5.823 1.00 96.25 179 ASN A O 1
ATOM 1422 N N . THR A 1 180 ? 9.377 -9.171 5.626 1.00 97.31 180 THR A N 1
ATOM 1423 C CA . THR A 1 180 ? 9.243 -8.421 6.884 1.00 97.31 180 THR A CA 1
ATOM 1424 C C . THR A 1 180 ? 8.115 -7.391 6.789 1.00 97.31 180 THR A C 1
ATOM 1426 O O . THR A 1 180 ? 7.227 -7.374 7.639 1.00 97.31 180 THR A O 1
ATOM 1429 N N . ALA A 1 181 ? 8.078 -6.600 5.713 1.00 96.06 181 ALA A N 1
ATOM 1430 C CA . ALA A 1 181 ? 7.040 -5.595 5.492 1.00 96.06 181 ALA A CA 1
ATOM 1431 C C . ALA A 1 181 ? 5.640 -6.223 5.370 1.00 96.06 181 ALA A C 1
ATOM 1433 O O . ALA A 1 181 ? 4.678 -5.742 5.969 1.00 96.06 181 ALA A O 1
ATOM 1434 N N . LEU A 1 182 ? 5.514 -7.346 4.655 1.00 96.69 182 LEU A N 1
ATOM 1435 C CA . LEU A 1 182 ? 4.248 -8.074 4.563 1.00 96.69 182 LEU A CA 1
ATOM 1436 C C . LEU A 1 182 ? 3.844 -8.694 5.901 1.00 96.69 182 LEU A C 1
ATOM 1438 O O . LEU A 1 182 ? 2.656 -8.717 6.215 1.00 96.69 182 LEU A O 1
ATOM 1442 N N . ALA A 1 183 ? 4.788 -9.167 6.720 1.00 97.12 183 ALA A N 1
ATOM 1443 C CA . ALA A 1 183 ? 4.478 -9.648 8.065 1.00 97.12 183 ALA A CA 1
ATOM 1444 C C . ALA A 1 183 ? 3.888 -8.528 8.942 1.00 97.12 183 ALA A C 1
ATOM 1446 O O . ALA A 1 183 ? 2.887 -8.758 9.631 1.00 97.12 183 ALA A O 1
ATOM 1447 N N . GLU A 1 184 ? 4.442 -7.315 8.861 1.00 96.38 184 GLU A N 1
ATOM 1448 C CA . GLU A 1 184 ? 3.925 -6.124 9.546 1.00 96.38 184 GLU A CA 1
ATOM 1449 C C . GLU A 1 184 ? 2.530 -5.737 9.038 1.00 96.38 184 GLU A C 1
ATOM 1451 O O . GLU A 1 184 ? 1.598 -5.632 9.841 1.00 96.38 184 GLU A O 1
ATOM 1456 N N . ILE A 1 185 ? 2.331 -5.635 7.718 1.00 96.88 185 ILE A N 1
ATOM 1457 C CA . ILE A 1 185 ? 1.017 -5.352 7.112 1.00 96.88 185 ILE A CA 1
ATOM 1458 C C . ILE A 1 185 ? -0.004 -6.416 7.526 1.00 96.88 185 ILE A C 1
ATOM 1460 O O . ILE A 1 185 ? -1.121 -6.097 7.928 1.00 96.88 185 ILE A O 1
ATOM 1464 N N . ASN A 1 186 ? 0.377 -7.691 7.511 1.00 97.44 186 ASN A N 1
ATOM 1465 C CA . ASN A 1 186 ? -0.504 -8.780 7.918 1.00 97.44 186 ASN A CA 1
ATOM 1466 C C . ASN A 1 186 ? -0.815 -8.747 9.418 1.00 97.44 186 ASN A C 1
ATOM 1468 O O . ASN A 1 186 ? -1.859 -9.242 9.847 1.00 97.44 186 ASN A O 1
ATOM 1472 N N . SER A 1 187 ? 0.059 -8.180 10.250 1.00 96.94 187 SER A N 1
ATOM 1473 C CA . SER A 1 187 ? -0.256 -7.924 11.657 1.00 96.94 187 SER A CA 1
ATOM 1474 C C . SER A 1 187 ? -1.346 -6.849 11.792 1.00 96.94 187 SER A C 1
ATOM 1476 O O . SER A 1 187 ? -2.292 -7.045 12.559 1.00 96.94 187 SER A O 1
ATOM 1478 N N . LEU A 1 188 ? -1.293 -5.787 10.975 1.00 95.06 188 LEU A N 1
ATOM 1479 C CA . LEU A 1 188 ? -2.327 -4.747 10.906 1.00 95.06 188 LEU A CA 1
ATOM 1480 C C . LEU A 1 188 ? -3.648 -5.298 10.366 1.00 95.06 188 LEU A C 1
ATOM 1482 O O . LEU A 1 188 ? -4.694 -5.029 10.948 1.00 95.06 188 LEU A O 1
ATOM 1486 N N . VAL A 1 189 ? -3.614 -6.144 9.331 1.00 96.94 189 VAL A N 1
ATOM 1487 C CA . VAL A 1 189 ? -4.805 -6.837 8.804 1.00 96.94 189 VAL A CA 1
ATOM 1488 C C . VAL A 1 189 ? -5.493 -7.648 9.901 1.00 96.94 189 VAL A C 1
ATOM 1490 O O . VAL A 1 189 ? -6.713 -7.591 10.032 1.00 96.94 189 VAL A O 1
ATOM 1493 N N . ARG A 1 190 ? -4.734 -8.378 10.730 1.00 96.69 190 ARG A N 1
ATOM 1494 C CA . ARG A 1 190 ? -5.304 -9.154 11.845 1.00 96.69 190 ARG A CA 1
ATOM 1495 C C . ARG A 1 190 ? -5.965 -8.252 12.888 1.00 96.69 190 ARG A C 1
ATOM 1497 O O . ARG A 1 190 ? -7.060 -8.571 13.343 1.00 96.69 190 ARG A O 1
ATOM 1504 N N . ARG A 1 191 ? -5.338 -7.119 13.232 1.00 95.00 191 ARG A N 1
ATOM 1505 C CA . ARG A 1 191 ? -5.915 -6.117 14.149 1.00 95.00 191 ARG A CA 1
ATOM 1506 C C . ARG A 1 191 ? -7.192 -5.503 13.574 1.00 95.00 191 ARG A C 1
ATOM 1508 O O . ARG A 1 191 ? -8.210 -5.467 14.256 1.00 95.00 191 ARG A O 1
ATOM 1515 N N . TYR A 1 192 ? -7.149 -5.097 12.308 1.00 95.19 192 TYR A N 1
ATOM 1516 C CA . TYR A 1 192 ? -8.283 -4.552 11.569 1.00 95.19 192 TYR A CA 1
ATOM 1517 C C . TYR A 1 192 ? -9.457 -5.539 11.519 1.00 95.19 192 TYR A C 1
ATOM 1519 O O . TYR A 1 192 ? -10.562 -5.208 11.940 1.00 95.19 192 TYR A O 1
ATOM 1527 N N . ASN A 1 193 ? -9.214 -6.783 11.098 1.00 95.56 193 ASN A N 1
ATOM 1528 C CA . ASN A 1 193 ? -10.241 -7.824 11.010 1.00 95.56 193 ASN A CA 1
ATOM 1529 C C . ASN A 1 193 ? -10.863 -8.179 12.368 1.00 95.56 193 ASN A C 1
ATOM 1531 O O . ASN A 1 193 ? -11.997 -8.659 12.405 1.00 95.56 193 ASN A O 1
ATOM 1535 N N . GLY A 1 194 ? -10.139 -7.944 13.468 1.00 94.44 194 GLY A N 1
ATOM 1536 C CA . GLY A 1 194 ? -10.641 -8.140 14.826 1.00 94.44 194 GLY A CA 1
ATOM 1537 C C . GLY A 1 194 ? -11.742 -7.152 15.218 1.00 94.44 194 GLY A C 1
ATOM 1538 O O . GLY A 1 194 ? -12.649 -7.527 15.954 1.00 94.44 194 GLY A O 1
ATOM 1539 N N . VAL A 1 195 ? -11.696 -5.918 14.705 1.00 91.56 195 VAL A N 1
ATOM 1540 C CA . VAL A 1 195 ? -12.691 -4.868 15.001 1.00 91.56 195 VAL A CA 1
ATOM 1541 C C . VAL A 1 195 ? -13.662 -4.601 13.846 1.00 91.56 195 VAL A C 1
ATOM 1543 O O . VAL A 1 195 ? -14.688 -3.953 14.045 1.00 91.56 195 VAL A O 1
ATOM 1546 N N . ALA A 1 196 ? -13.347 -5.071 12.637 1.00 90.94 196 ALA A N 1
ATOM 1547 C CA . ALA A 1 196 ? -14.144 -4.822 11.444 1.00 90.94 196 ALA A CA 1
ATOM 1548 C C . ALA A 1 196 ? -15.372 -5.754 11.349 1.00 90.94 196 ALA A C 1
ATOM 1550 O O . ALA A 1 196 ? -15.276 -6.961 11.629 1.00 90.94 196 ALA A O 1
ATOM 1551 N N . PRO A 1 197 ? -16.523 -5.229 10.883 1.00 91.44 197 PRO A N 1
ATOM 1552 C CA . PRO A 1 197 ? -17.691 -6.048 10.583 1.00 91.44 197 PRO A CA 1
ATOM 1553 C C . PRO A 1 197 ? -17.388 -7.019 9.434 1.00 91.44 197 PRO A C 1
ATOM 1555 O O . PRO A 1 197 ? -16.586 -6.719 8.549 1.00 91.44 197 PRO A O 1
ATOM 1558 N N . TYR A 1 198 ? -18.053 -8.181 9.435 1.00 90.00 198 TYR A N 1
ATOM 1559 C CA . TYR A 1 198 ? -17.792 -9.279 8.491 1.00 90.00 198 TYR A CA 1
ATOM 1560 C C . TYR A 1 198 ? -17.631 -8.863 7.015 1.00 90.00 198 TYR A C 1
ATOM 1562 O O . TYR A 1 198 ? -16.674 -9.336 6.403 1.00 90.00 198 TYR A O 1
ATOM 1570 N N . PRO A 1 199 ? -18.473 -7.978 6.438 1.00 92.81 199 PRO A N 1
ATOM 1571 C CA . PRO A 1 199 ? -18.396 -7.640 5.014 1.00 92.81 199 PRO A CA 1
ATOM 1572 C C . PRO A 1 199 ? -17.135 -6.877 4.598 1.00 92.81 199 PRO A C 1
ATOM 1574 O O . PRO A 1 199 ? -16.792 -6.874 3.422 1.00 92.81 199 PRO A O 1
ATOM 1577 N N . VAL A 1 200 ? -16.464 -6.202 5.536 1.00 92.25 200 VAL A N 1
ATOM 1578 C CA . VAL A 1 200 ? -15.348 -5.286 5.231 1.00 92.25 200 VAL A CA 1
ATOM 1579 C C . VAL A 1 200 ? -13.995 -5.906 5.601 1.00 92.25 200 VAL A C 1
ATOM 1581 O O . VAL A 1 200 ? -12.950 -5.279 5.462 1.00 92.25 200 VAL A O 1
ATOM 1584 N N . ARG A 1 201 ? -13.980 -7.158 6.071 1.00 93.12 201 ARG A N 1
ATOM 1585 C CA . ARG A 1 201 ? -12.740 -7.853 6.434 1.00 93.12 201 ARG A CA 1
ATOM 1586 C C . ARG A 1 201 ? -11.842 -8.052 5.215 1.00 93.12 201 ARG A C 1
ATOM 1588 O O . ARG A 1 201 ? -12.310 -8.349 4.120 1.00 93.12 201 ARG A O 1
ATOM 1595 N N . ARG A 1 202 ? -10.533 -7.918 5.426 1.00 94.19 202 ARG A N 1
ATOM 1596 C CA . ARG A 1 202 ? -9.506 -8.034 4.382 1.00 94.19 202 ARG A CA 1
ATOM 1597 C C . ARG A 1 202 ? -8.788 -9.374 4.446 1.00 94.19 202 ARG A C 1
ATOM 1599 O O . ARG A 1 202 ? -8.639 -9.961 5.519 1.00 94.19 202 ARG A O 1
ATOM 1606 N N . THR A 1 203 ? -8.316 -9.843 3.298 1.00 95.12 203 THR A N 1
ATOM 1607 C CA . THR A 1 203 ? -7.465 -11.032 3.207 1.00 95.12 203 THR A CA 1
ATOM 1608 C C . THR A 1 203 ? -6.033 -10.716 3.628 1.00 95.12 203 THR A C 1
ATOM 1610 O O . THR A 1 203 ? -5.605 -9.562 3.642 1.00 95.12 203 THR A O 1
ATOM 1613 N N . ILE A 1 204 ? -5.293 -11.762 3.989 1.00 95.44 204 ILE A N 1
ATOM 1614 C CA . ILE A 1 204 ? -3.853 -11.682 4.246 1.00 95.44 204 ILE A CA 1
ATOM 1615 C C . ILE A 1 204 ? -3.136 -11.465 2.905 1.00 95.44 204 ILE A C 1
ATOM 1617 O O . ILE A 1 204 ? -3.566 -12.000 1.883 1.00 95.44 204 ILE A O 1
ATOM 1621 N N . TYR A 1 205 ? -2.075 -10.660 2.910 1.00 96.12 205 TYR A N 1
ATOM 1622 C CA . TYR A 1 205 ? -1.253 -10.379 1.736 1.00 96.12 205 TYR A CA 1
ATOM 1623 C C . TYR A 1 205 ? -0.060 -11.324 1.666 1.00 96.12 205 TYR A C 1
ATOM 1625 O O . TYR A 1 205 ? 0.602 -11.597 2.671 1.00 96.12 205 TYR A O 1
ATOM 1633 N N . GLU A 1 206 ? 0.239 -11.773 0.455 1.00 95.44 206 GLU A N 1
ATOM 1634 C CA . GLU A 1 206 ? 1.364 -12.646 0.147 1.00 95.44 206 GLU A CA 1
ATOM 1635 C C . GLU A 1 206 ? 2.303 -11.963 -0.847 1.00 95.44 206 GLU A C 1
ATOM 1637 O O . GLU A 1 206 ? 1.916 -11.042 -1.564 1.00 95.44 206 GLU A O 1
ATOM 1642 N N . ARG A 1 207 ? 3.558 -12.414 -0.887 1.00 94.94 207 ARG A N 1
ATOM 1643 C CA . ARG A 1 207 ? 4.613 -11.774 -1.681 1.00 94.94 207 ARG A CA 1
ATOM 1644 C C . ARG A 1 207 ? 4.379 -11.904 -3.183 1.00 94.94 207 ARG A C 1
ATOM 1646 O O . ARG A 1 207 ? 4.472 -10.918 -3.900 1.00 94.94 207 ARG A O 1
ATOM 1653 N N . GLU A 1 208 ? 4.090 -13.113 -3.646 1.00 94.12 208 GLU A N 1
ATOM 1654 C CA . GLU A 1 208 ? 3.953 -13.438 -5.070 1.00 94.12 208 GLU A CA 1
ATOM 1655 C C . GLU A 1 208 ? 2.879 -12.605 -5.787 1.00 94.12 208 GLU A C 1
ATOM 1657 O O . GLU A 1 208 ? 3.216 -11.953 -6.777 1.00 94.12 208 GLU A O 1
ATOM 1662 N N . PRO A 1 209 ? 1.623 -12.518 -5.298 1.00 95.06 209 PRO A N 1
ATOM 1663 C CA . PRO A 1 209 ? 0.604 -11.720 -5.976 1.00 95.06 209 PRO A CA 1
ATOM 1664 C C . PRO A 1 209 ? 0.890 -10.215 -5.921 1.00 95.06 209 PRO A C 1
ATOM 1666 O O . PRO A 1 209 ? 0.442 -9.479 -6.796 1.00 95.06 209 PRO A O 1
ATOM 1669 N N . GLU A 1 210 ? 1.608 -9.731 -4.905 1.00 94.44 210 GLU A N 1
ATOM 1670 C CA . GLU A 1 210 ? 2.002 -8.321 -4.838 1.00 94.44 210 GLU A CA 1
ATOM 1671 C C . GLU A 1 210 ? 3.129 -8.004 -5.831 1.00 94.44 210 GLU A C 1
ATOM 1673 O O . GLU A 1 210 ? 3.092 -6.948 -6.457 1.00 94.44 210 GLU A O 1
ATOM 1678 N N . LEU A 1 211 ? 4.070 -8.927 -6.056 1.00 94.19 211 LEU A N 1
ATOM 1679 C CA . LEU A 1 211 ? 5.083 -8.782 -7.106 1.00 94.19 211 LEU A CA 1
ATOM 1680 C C . LEU A 1 211 ? 4.462 -8.794 -8.504 1.00 94.19 211 LEU A C 1
ATOM 1682 O O . LEU A 1 211 ? 4.805 -7.942 -9.318 1.00 94.19 211 LEU A O 1
ATOM 1686 N N . GLU A 1 212 ? 3.504 -9.684 -8.768 1.00 93.44 212 GLU A N 1
ATOM 1687 C CA . GLU A 1 212 ? 2.840 -9.738 -10.076 1.00 93.44 212 GLU A CA 1
ATOM 1688 C C . GLU A 1 212 ? 2.097 -8.433 -10.401 1.00 93.44 212 GLU A C 1
ATOM 1690 O O . GLU A 1 212 ? 2.201 -7.910 -11.513 1.00 93.44 212 GLU A O 1
ATOM 1695 N N . LYS A 1 213 ? 1.434 -7.831 -9.405 1.00 93.56 213 LYS A N 1
ATOM 1696 C CA . LYS A 1 213 ? 0.838 -6.493 -9.554 1.00 93.56 213 LYS A CA 1
ATOM 1697 C C . LYS A 1 213 ? 1.895 -5.447 -9.877 1.00 93.56 213 LYS A C 1
ATOM 1699 O O . LYS A 1 213 ? 1.717 -4.694 -10.832 1.00 93.56 213 LYS A O 1
ATOM 1704 N N . VAL A 1 214 ? 3.005 -5.435 -9.138 1.00 93.38 214 VAL A N 1
ATOM 1705 C CA . VAL A 1 214 ? 4.106 -4.494 -9.381 1.00 93.38 214 VAL A CA 1
ATOM 1706 C C . VAL A 1 214 ? 4.661 -4.646 -10.797 1.00 93.38 214 VAL A C 1
ATOM 1708 O O . VAL A 1 214 ? 4.921 -3.634 -11.443 1.00 93.38 214 VAL A O 1
ATOM 1711 N N . TYR A 1 215 ? 4.796 -5.868 -11.317 1.00 93.06 215 TYR A N 1
ATOM 1712 C CA . TYR A 1 215 ? 5.258 -6.084 -12.689 1.00 93.06 215 TYR A CA 1
ATOM 1713 C C . TYR A 1 215 ? 4.309 -5.493 -13.728 1.00 93.06 215 TYR A C 1
ATOM 1715 O O . TYR A 1 215 ? 4.784 -4.906 -14.696 1.00 93.06 215 TYR A O 1
ATOM 1723 N N . SER A 1 216 ? 2.996 -5.590 -13.510 1.00 92.56 216 SER A N 1
ATOM 1724 C CA . SER A 1 216 ? 2.002 -4.982 -14.401 1.00 92.56 216 SER A CA 1
ATOM 1725 C C . SER A 1 216 ? 1.958 -3.450 -14.301 1.00 92.56 216 SER A C 1
ATOM 1727 O O . SER A 1 216 ? 1.951 -2.773 -15.325 1.00 92.56 216 SER A O 1
ATOM 1729 N N . GLU A 1 217 ? 1.999 -2.890 -13.087 1.00 92.19 217 GLU A N 1
ATOM 1730 C CA . GLU A 1 217 ? 1.907 -1.442 -12.841 1.00 92.19 217 GLU A CA 1
ATOM 1731 C C . GLU A 1 217 ? 3.191 -0.694 -13.236 1.00 92.19 217 GLU A C 1
ATOM 1733 O O . GLU A 1 217 ? 3.151 0.464 -13.648 1.00 92.19 217 GLU A O 1
ATOM 1738 N N . CYS A 1 218 ? 4.349 -1.350 -13.132 1.00 94.00 218 CYS A N 1
ATOM 1739 C CA . CYS A 1 218 ? 5.646 -0.759 -13.455 1.00 94.00 218 CYS A CA 1
ATOM 1740 C C . CYS A 1 218 ? 5.808 -0.448 -14.951 1.00 94.00 218 CYS A C 1
ATOM 1742 O O . CYS A 1 218 ? 6.584 0.441 -15.299 1.00 94.00 218 CYS A O 1
ATOM 1744 N N . VAL A 1 219 ? 5.074 -1.136 -15.832 1.00 92.88 219 VAL A N 1
ATOM 1745 C CA . VAL A 1 219 ? 5.172 -0.958 -17.290 1.00 92.88 219 VAL A CA 1
ATOM 1746 C C . VAL A 1 219 ? 4.992 0.506 -17.685 1.00 92.88 219 VAL A C 1
ATOM 1748 O O . VAL A 1 219 ? 5.814 1.043 -18.427 1.00 92.88 219 VAL A O 1
ATOM 1751 N N . ASP A 1 220 ? 3.975 1.168 -17.138 1.00 92.00 220 ASP A N 1
ATOM 1752 C CA . ASP A 1 220 ? 3.673 2.565 -17.453 1.00 92.00 220 ASP A CA 1
ATOM 1753 C C . ASP A 1 220 ? 4.776 3.513 -16.958 1.00 92.00 220 ASP A C 1
ATOM 1755 O O . ASP A 1 220 ? 5.185 4.441 -17.663 1.00 92.00 220 ASP A O 1
ATOM 1759 N N . ASP A 1 221 ? 5.307 3.256 -15.759 1.00 93.12 221 ASP A N 1
ATOM 1760 C CA . ASP A 1 221 ? 6.398 4.042 -15.181 1.00 93.12 221 ASP A CA 1
ATOM 1761 C C . ASP A 1 221 ? 7.703 3.871 -15.987 1.00 93.12 221 ASP A C 1
ATOM 1763 O O . ASP A 1 221 ? 8.401 4.855 -16.240 1.00 93.12 221 ASP A O 1
ATOM 1767 N N . VAL A 1 222 ? 8.004 2.651 -16.447 1.00 92.50 222 VAL A N 1
ATOM 1768 C CA . VAL A 1 222 ? 9.164 2.330 -17.300 1.00 92.50 222 VAL A CA 1
ATOM 1769 C C . VAL A 1 222 ? 9.044 3.002 -18.665 1.00 92.50 222 VAL A C 1
ATOM 1771 O O . VAL A 1 222 ? 10.001 3.630 -19.114 1.00 92.50 222 VAL A O 1
ATOM 1774 N N . LEU A 1 223 ? 7.877 2.929 -19.314 1.00 91.12 223 LEU A N 1
ATOM 1775 C CA . LEU A 1 223 ? 7.637 3.600 -20.596 1.00 91.12 223 LEU A CA 1
ATOM 1776 C C . LEU A 1 223 ? 7.844 5.113 -20.478 1.00 91.12 223 LEU A C 1
ATOM 1778 O O . LEU A 1 223 ? 8.542 5.711 -21.298 1.00 91.12 223 LEU A O 1
ATOM 1782 N N . ARG A 1 224 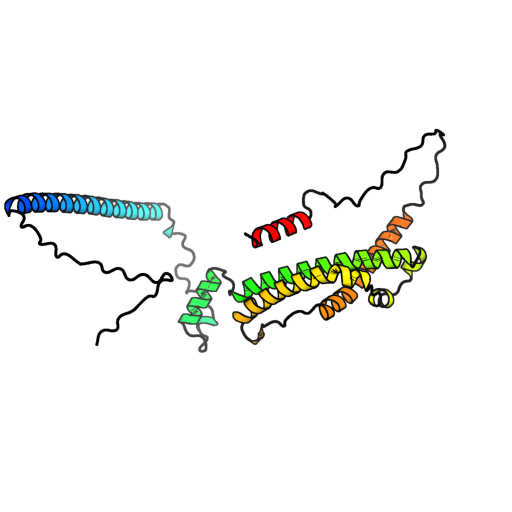? 7.331 5.724 -19.402 1.00 91.94 224 ARG A N 1
ATOM 1783 C CA . ARG A 1 224 ? 7.550 7.148 -19.120 1.00 91.94 224 ARG A CA 1
ATOM 1784 C C . ARG A 1 224 ? 9.034 7.479 -18.935 1.00 91.94 224 ARG A C 1
ATOM 1786 O O . ARG A 1 224 ? 9.481 8.525 -19.408 1.00 91.94 224 ARG A O 1
ATOM 1793 N N . GLU A 1 225 ? 9.801 6.625 -18.255 1.00 90.44 225 GLU A N 1
ATOM 1794 C CA . GLU A 1 225 ? 11.250 6.817 -18.109 1.00 90.44 225 GLU A CA 1
ATOM 1795 C C . GLU A 1 225 ? 12.007 6.652 -19.438 1.00 90.44 225 GLU A C 1
ATOM 1797 O O . GLU A 1 225 ? 12.949 7.406 -19.695 1.00 90.44 225 GLU A O 1
ATOM 1802 N N . ILE A 1 226 ? 11.606 5.712 -20.300 1.00 89.06 226 ILE A N 1
ATOM 1803 C CA . ILE A 1 226 ? 12.187 5.542 -21.643 1.00 89.06 226 ILE A CA 1
ATOM 1804 C C . ILE A 1 226 ? 11.954 6.805 -22.479 1.00 89.06 226 ILE A C 1
ATOM 1806 O O . ILE A 1 226 ? 12.910 7.356 -23.030 1.00 89.06 226 ILE A O 1
ATOM 1810 N N . ASP A 1 227 ? 10.722 7.315 -22.513 1.00 89.00 227 ASP A N 1
ATOM 1811 C CA . ASP A 1 227 ? 10.376 8.540 -23.242 1.00 89.00 227 ASP A CA 1
ATOM 1812 C C . ASP A 1 227 ? 11.159 9.757 -22.738 1.00 89.00 227 ASP A C 1
ATOM 1814 O O . ASP A 1 227 ? 11.619 10.584 -23.532 1.00 89.00 227 ASP A O 1
ATOM 1818 N N . ALA A 1 228 ? 11.337 9.872 -21.418 1.00 89.56 228 ALA A N 1
ATOM 1819 C CA . ALA A 1 228 ? 12.148 10.927 -20.818 1.00 89.56 228 ALA A CA 1
ATOM 1820 C C . ALA A 1 228 ? 13.612 10.837 -21.278 1.00 89.56 228 ALA A C 1
ATOM 1822 O O . ALA A 1 228 ? 14.175 11.831 -21.738 1.00 89.56 228 ALA A O 1
ATOM 1823 N N . ARG A 1 229 ? 14.205 9.636 -21.262 1.00 85.44 229 ARG A N 1
ATOM 1824 C CA . ARG A 1 229 ? 15.585 9.416 -21.725 1.00 85.44 229 ARG A CA 1
ATOM 1825 C C . ARG A 1 229 ? 15.769 9.666 -23.217 1.00 85.44 229 ARG A C 1
ATOM 1827 O O . ARG A 1 229 ? 16.832 10.134 -23.615 1.00 85.44 229 ARG A O 1
ATOM 1834 N N . ILE A 1 230 ? 14.769 9.375 -24.052 1.00 85.06 230 ILE A N 1
ATOM 1835 C CA . ILE A 1 230 ? 14.816 9.688 -25.490 1.00 85.06 230 ILE A CA 1
ATOM 1836 C C . ILE A 1 230 ? 14.822 11.206 -25.699 1.00 85.06 230 ILE A C 1
ATOM 1838 O O . ILE A 1 230 ? 15.630 11.712 -26.479 1.00 85.06 230 ILE A O 1
ATOM 1842 N N . LYS A 1 231 ? 13.967 11.941 -24.976 1.00 86.19 231 LYS A N 1
ATOM 1843 C CA . LYS A 1 231 ? 13.932 13.411 -25.024 1.00 86.19 231 LYS A CA 1
ATOM 1844 C C . LYS A 1 231 ? 15.261 14.015 -24.572 1.00 86.19 231 LYS A C 1
ATOM 1846 O O . LYS A 1 231 ? 15.798 14.873 -25.264 1.00 86.19 231 LYS A O 1
ATOM 1851 N N . GLU A 1 232 ? 15.822 13.532 -23.466 1.00 81.69 232 GLU A N 1
ATOM 1852 C CA . GLU A 1 232 ? 17.119 13.984 -22.946 1.00 81.69 232 GLU A CA 1
ATOM 1853 C C . GLU A 1 232 ? 18.283 13.612 -23.880 1.00 81.69 232 GLU A C 1
ATOM 1855 O O . GLU A 1 232 ? 19.137 14.447 -24.175 1.00 81.69 232 GLU A O 1
ATOM 1860 N N . GLY A 1 233 ? 18.292 12.393 -24.426 1.00 64.88 233 GLY A N 1
ATOM 1861 C CA . GLY A 1 233 ? 19.287 11.931 -25.398 1.00 64.88 233 GLY A CA 1
ATOM 1862 C C . GLY A 1 233 ? 19.242 12.678 -26.737 1.00 64.88 233 GLY A C 1
ATOM 1863 O O . GLY A 1 233 ? 20.256 12.743 -27.433 1.00 64.88 233 GLY A O 1
ATOM 1864 N N . GLY A 1 234 ? 18.102 13.287 -27.081 1.00 54.66 234 GLY A N 1
ATOM 1865 C CA . GLY A 1 234 ? 17.961 14.209 -28.211 1.00 54.66 234 GLY A CA 1
ATOM 1866 C C . GLY A 1 234 ? 18.560 15.599 -27.960 1.00 54.66 234 GLY A C 1
ATOM 1867 O O . GLY A 1 234 ? 18.956 16.268 -28.912 1.00 54.66 234 GLY A O 1
ATOM 1868 N N . VAL A 1 235 ? 18.689 16.022 -26.698 1.00 53.53 235 VAL A N 1
ATOM 1869 C CA . VAL A 1 235 ? 19.231 17.341 -26.316 1.00 53.53 235 VAL A CA 1
ATOM 1870 C C . VAL A 1 235 ? 20.769 17.351 -26.283 1.00 53.53 235 VAL A C 1
ATOM 1872 O O . VAL A 1 235 ? 21.385 18.391 -26.497 1.00 53.53 235 VAL A O 1
ATOM 1875 N N . VAL A 1 236 ? 21.429 16.200 -26.114 1.00 48.09 236 VAL A N 1
ATOM 1876 C CA . VAL A 1 236 ? 22.902 16.117 -25.965 1.00 48.09 236 VAL A CA 1
ATOM 1877 C C . VAL A 1 236 ? 23.663 16.086 -27.312 1.00 48.09 236 VAL A C 1
ATOM 1879 O O . VAL A 1 236 ? 24.861 15.826 -27.349 1.00 48.09 236 VAL A O 1
ATOM 1882 N N . ARG A 1 237 ? 23.027 16.406 -28.451 1.00 43.78 237 ARG A N 1
ATOM 1883 C CA . ARG A 1 237 ? 23.714 16.459 -29.765 1.00 43.78 237 ARG A CA 1
ATOM 1884 C C . ARG A 1 237 ? 23.601 17.793 -30.517 1.00 43.78 237 ARG A C 1
ATOM 1886 O O . ARG A 1 237 ? 23.669 17.799 -31.741 1.00 43.78 237 ARG A O 1
ATOM 1893 N N . SER A 1 238 ? 23.491 18.920 -29.804 1.00 37.47 238 SER A N 1
ATOM 1894 C CA . SER A 1 238 ? 23.607 20.269 -30.398 1.00 37.47 238 SER A CA 1
ATOM 1895 C C . SER A 1 238 ? 24.701 21.154 -29.780 1.00 37.47 238 SER A C 1
ATOM 1897 O O . SER A 1 238 ? 24.615 22.377 -29.859 1.00 37.47 238 SER A O 1
ATOM 1899 N N . VAL A 1 239 ? 25.742 20.571 -29.178 1.00 44.69 239 VAL A N 1
ATOM 1900 C CA . VAL A 1 239 ? 27.000 21.293 -28.927 1.00 44.69 239 VAL A CA 1
ATOM 1901 C C . VAL A 1 239 ? 28.004 20.860 -29.989 1.00 44.69 239 VAL A C 1
ATOM 1903 O O . VAL A 1 239 ? 28.740 19.891 -29.835 1.00 44.69 239 VAL A O 1
ATOM 1906 N N . SER A 1 240 ? 27.995 21.585 -31.104 1.00 35.44 240 SER A N 1
ATOM 1907 C CA . SER A 1 240 ? 29.135 21.676 -32.011 1.00 35.44 240 SER A CA 1
ATOM 1908 C C . SER A 1 240 ? 29.409 23.151 -32.282 1.00 35.44 240 SER A C 1
ATOM 1910 O O . SER A 1 240 ? 28.596 23.814 -32.925 1.00 35.44 240 SER A O 1
ATOM 1912 N N . GLY A 1 241 ? 30.562 23.634 -31.816 1.00 33.16 241 GLY A N 1
ATOM 1913 C CA . GLY A 1 241 ? 31.216 24.805 -32.395 1.00 33.16 241 GLY A CA 1
ATOM 1914 C C . GLY A 1 241 ? 31.730 25.849 -31.409 1.00 33.16 241 GLY A C 1
ATOM 1915 O O . GLY A 1 241 ? 31.185 26.945 -31.393 1.00 33.16 241 GLY A O 1
ATOM 1916 N N . PHE A 1 242 ? 32.808 25.559 -30.667 1.00 27.64 242 PHE A N 1
ATOM 1917 C CA . PHE A 1 242 ? 33.970 26.462 -30.625 1.00 27.64 242 PHE A CA 1
ATOM 1918 C C . PHE A 1 242 ? 35.229 25.760 -30.077 1.00 27.64 242 PHE A C 1
ATOM 1920 O O . PHE A 1 242 ? 35.146 24.913 -29.194 1.00 27.64 242 PHE A O 1
ATOM 1927 N N . THR A 1 243 ? 36.354 26.105 -30.694 1.00 33.62 243 THR A N 1
ATOM 1928 C CA . THR A 1 243 ? 37.727 25.561 -30.694 1.00 33.62 243 THR A CA 1
ATOM 1929 C C . THR A 1 243 ? 38.458 25.665 -29.346 1.00 33.62 243 THR A C 1
ATOM 1931 O O . THR A 1 243 ? 38.249 26.634 -28.626 1.00 33.62 243 THR A O 1
ATOM 1934 N N . ASP A 1 244 ? 39.172 24.614 -28.931 1.00 33.66 244 ASP A N 1
ATOM 1935 C CA . ASP A 1 244 ? 40.642 24.398 -29.007 1.00 33.66 244 ASP A CA 1
ATOM 1936 C C . ASP A 1 244 ? 41.419 24.961 -27.800 1.00 33.66 244 ASP A C 1
ATOM 1938 O O . ASP A 1 244 ? 41.163 26.075 -27.348 1.00 33.66 244 ASP A O 1
ATOM 1942 N N . GLY A 1 245 ? 42.336 24.157 -27.255 1.00 31.39 245 GLY A N 1
ATOM 1943 C CA . GLY A 1 245 ? 43.110 24.485 -26.057 1.00 31.39 245 GLY A CA 1
ATOM 1944 C C . GLY A 1 245 ? 43.566 23.258 -25.270 1.00 31.39 245 GLY A C 1
ATOM 1945 O O . GLY A 1 245 ? 42.966 22.900 -24.259 1.00 31.39 245 GLY A O 1
ATOM 1946 N N . GLU A 1 246 ? 44.625 22.631 -25.771 1.00 32.97 246 GLU A N 1
ATOM 1947 C CA . GLU A 1 246 ? 45.528 21.695 -25.091 1.00 32.97 246 GLU A CA 1
ATOM 1948 C C . GLU A 1 246 ? 45.907 22.172 -23.671 1.00 32.97 246 GLU A C 1
ATOM 1950 O O . GLU A 1 246 ? 46.299 23.323 -23.505 1.00 32.97 246 GLU A O 1
ATOM 1955 N N . ASP A 1 247 ? 45.799 21.306 -22.653 1.00 32.59 247 ASP A N 1
ATOM 1956 C CA . ASP A 1 247 ? 46.940 20.993 -21.779 1.00 32.59 247 ASP A CA 1
ATOM 1957 C C . ASP A 1 247 ? 46.653 19.894 -20.737 1.00 32.59 247 ASP A C 1
ATOM 1959 O O . ASP A 1 247 ? 45.584 19.747 -20.143 1.00 32.59 247 ASP A O 1
ATOM 1963 N N . ASP A 1 248 ? 47.713 19.124 -20.564 1.00 36.22 248 ASP A N 1
ATOM 1964 C CA . ASP A 1 248 ? 47.975 17.923 -19.789 1.00 36.22 248 ASP A CA 1
ATOM 1965 C C . ASP A 1 248 ? 47.763 18.058 -18.260 1.00 36.22 248 ASP A C 1
ATOM 1967 O O . ASP A 1 248 ? 48.182 19.044 -17.647 1.00 36.22 248 ASP A O 1
ATOM 1971 N N . ARG A 1 249 ? 47.172 17.025 -17.624 1.00 34.94 249 ARG A N 1
ATOM 1972 C CA . ARG A 1 249 ? 47.706 16.332 -16.422 1.00 34.94 249 ARG A CA 1
ATOM 1973 C C . ARG A 1 249 ? 46.720 15.330 -15.819 1.00 34.94 249 ARG A C 1
ATOM 1975 O O . ARG A 1 249 ? 45.592 15.648 -15.447 1.00 34.94 249 ARG A O 1
ATOM 1982 N N . GLY A 1 250 ? 47.219 14.105 -15.662 1.00 37.06 250 GLY A N 1
ATOM 1983 C CA . GLY A 1 250 ? 46.516 12.957 -15.103 1.00 37.06 250 GLY A CA 1
ATOM 1984 C C . GLY A 1 250 ? 46.040 13.117 -13.655 1.00 37.06 250 GLY A C 1
ATOM 1985 O O . GLY A 1 250 ? 46.724 13.667 -12.794 1.00 37.06 250 GLY A O 1
ATOM 1986 N N . GLY A 1 251 ? 44.867 12.542 -13.389 1.00 31.05 251 GLY A N 1
ATOM 1987 C CA . GLY A 1 251 ? 44.300 12.349 -12.059 1.00 31.05 251 GLY A CA 1
ATOM 1988 C C . GLY A 1 251 ? 43.879 10.893 -11.886 1.00 31.05 251 GLY A C 1
ATOM 1989 O O . GLY A 1 251 ? 42.940 10.431 -12.531 1.00 31.05 251 GLY A O 1
ATOM 1990 N N . GLY A 1 252 ? 44.611 10.167 -11.039 1.00 32.09 252 GLY A N 1
ATOM 1991 C CA . GLY A 1 252 ? 44.341 8.779 -10.674 1.00 32.09 252 GLY A CA 1
ATOM 1992 C C . GLY A 1 252 ? 42.967 8.605 -10.025 1.00 32.09 252 GLY A C 1
ATOM 1993 O O . GLY A 1 252 ? 42.526 9.423 -9.218 1.00 32.09 252 GLY A O 1
ATOM 1994 N N . GLY A 1 253 ? 42.293 7.522 -10.409 1.00 33.03 253 GLY A N 1
ATOM 1995 C CA . GLY A 1 253 ? 40.944 7.190 -9.978 1.00 33.03 253 GLY A CA 1
ATOM 1996 C C . GLY A 1 253 ? 40.838 6.878 -8.486 1.00 33.03 253 GLY A C 1
ATOM 1997 O O . GLY A 1 253 ? 41.580 6.063 -7.943 1.00 33.03 253 GLY A O 1
ATOM 1998 N N . ALA A 1 254 ? 39.830 7.475 -7.855 1.00 30.84 254 ALA A N 1
ATOM 1999 C CA . ALA A 1 254 ? 39.268 7.021 -6.594 1.00 30.84 254 ALA A CA 1
ATOM 2000 C C . ALA A 1 254 ? 37.808 6.620 -6.843 1.00 30.84 254 ALA A C 1
ATOM 2002 O O . ALA A 1 254 ? 36.977 7.446 -7.224 1.00 30.84 254 ALA A O 1
ATOM 2003 N N . GLY A 1 255 ? 37.516 5.329 -6.661 1.00 36.50 255 GLY A N 1
ATOM 2004 C CA . GLY A 1 255 ? 36.182 4.749 -6.772 1.00 36.50 255 GLY A CA 1
ATOM 2005 C C . GLY A 1 255 ? 35.191 5.440 -5.837 1.00 36.50 255 GLY A C 1
ATOM 2006 O O . GLY A 1 255 ? 35.230 5.272 -4.619 1.00 36.50 255 GLY A O 1
ATOM 2007 N N . GLY A 1 256 ? 34.292 6.226 -6.425 1.00 28.23 256 GLY A N 1
ATOM 2008 C CA . GLY A 1 256 ? 33.195 6.886 -5.735 1.00 28.23 256 GLY A CA 1
ATOM 2009 C C . GLY A 1 256 ? 32.023 5.933 -5.543 1.00 28.23 256 GLY A C 1
ATOM 2010 O O . GLY A 1 256 ? 31.166 5.814 -6.413 1.00 28.23 256 GLY A O 1
ATOM 2011 N N . SER A 1 257 ? 31.991 5.284 -4.379 1.00 32.12 257 SER A N 1
ATOM 2012 C CA . SER A 1 257 ? 30.798 4.693 -3.769 1.00 32.12 257 SER A CA 1
ATOM 2013 C C . SER A 1 257 ? 29.561 5.561 -4.014 1.00 32.12 257 SER A C 1
ATOM 2015 O O . SER A 1 257 ? 29.588 6.769 -3.759 1.00 32.12 257 SER A O 1
ATOM 2017 N N . ALA A 1 258 ? 28.477 4.921 -4.459 1.00 38.44 258 ALA A N 1
ATOM 2018 C CA . ALA A 1 258 ? 27.151 5.501 -4.618 1.00 38.44 258 ALA A CA 1
ATOM 2019 C C . ALA A 1 258 ? 26.792 6.361 -3.395 1.00 38.44 258 ALA A C 1
ATOM 2021 O O . ALA A 1 258 ? 26.570 5.859 -2.292 1.00 38.44 258 ALA A O 1
ATOM 2022 N N . ARG A 1 259 ? 26.790 7.683 -3.588 1.00 35.12 259 ARG A N 1
ATOM 2023 C CA . ARG A 1 259 ? 26.341 8.636 -2.578 1.00 35.12 259 ARG A CA 1
ATOM 2024 C C . ARG A 1 259 ? 24.831 8.503 -2.466 1.00 35.12 259 ARG A C 1
ATOM 2026 O O . ARG A 1 259 ? 24.106 8.795 -3.413 1.00 35.12 259 ARG A O 1
ATOM 2033 N N . TYR A 1 260 ? 24.373 8.075 -1.298 1.00 42.56 260 TYR A N 1
ATOM 2034 C CA . TYR A 1 260 ? 22.989 8.232 -0.884 1.00 42.56 260 TYR A CA 1
ATOM 2035 C C . TYR A 1 260 ? 22.641 9.723 -0.945 1.00 42.56 260 TYR A C 1
ATOM 2037 O O . TYR A 1 260 ? 23.293 10.549 -0.300 1.00 42.56 260 TYR A O 1
ATOM 2045 N N . ASP A 1 261 ? 21.645 10.050 -1.765 1.00 40.19 261 ASP A N 1
ATOM 2046 C CA . ASP A 1 261 ? 21.123 11.398 -1.956 1.00 40.19 261 ASP A CA 1
ATOM 2047 C C . ASP A 1 261 ? 20.716 11.997 -0.599 1.00 40.19 261 ASP A C 1
ATOM 2049 O O . ASP A 1 261 ? 19.717 11.616 0.014 1.00 40.19 261 ASP A O 1
ATOM 2053 N N . SER A 1 262 ? 21.559 12.896 -0.091 1.00 42.84 262 SER A N 1
ATOM 2054 C CA . SER A 1 262 ? 21.408 13.566 1.202 1.00 42.84 262 SER A CA 1
ATOM 2055 C C . SER A 1 262 ? 20.815 14.953 0.989 1.00 42.84 262 SER A C 1
ATOM 2057 O O . SER A 1 262 ? 21.394 15.966 1.376 1.00 42.84 262 SER A O 1
ATOM 2059 N N . ARG A 1 263 ? 19.655 15.007 0.332 1.00 41.28 263 ARG A N 1
ATOM 2060 C CA . ARG A 1 263 ? 18.844 16.224 0.267 1.00 41.28 263 ARG A CA 1
ATOM 2061 C C . ARG A 1 263 ? 18.034 16.380 1.562 1.00 41.28 263 ARG A C 1
ATOM 2063 O O . ARG A 1 263 ? 17.411 15.408 2.010 1.00 41.28 263 ARG A O 1
ATOM 2070 N N . PRO A 1 264 ? 18.010 17.576 2.180 1.00 40.91 264 PRO A N 1
ATOM 2071 C CA . PRO A 1 264 ? 17.176 17.832 3.349 1.00 40.91 264 PRO A CA 1
ATOM 2072 C C . PRO A 1 264 ? 15.699 17.673 2.956 1.00 40.91 264 PRO A C 1
ATOM 2074 O O . PRO A 1 264 ? 15.189 18.422 2.129 1.00 40.91 264 PRO A O 1
ATOM 2077 N N . GLY A 1 265 ? 15.040 16.647 3.512 1.00 50.59 265 GLY A N 1
ATOM 2078 C CA . GLY A 1 265 ? 13.657 16.261 3.186 1.00 50.59 265 GLY A CA 1
ATOM 2079 C C . GLY A 1 265 ? 13.476 14.857 2.587 1.00 50.59 265 GLY A C 1
ATOM 2080 O O . GLY A 1 265 ? 12.347 14.477 2.293 1.00 50.59 265 GLY A O 1
ATOM 2081 N N . SER A 1 266 ? 14.546 14.065 2.418 1.00 61.34 266 SER A N 1
ATOM 2082 C CA . SER A 1 266 ? 14.453 12.710 1.851 1.00 61.34 266 SER A CA 1
ATOM 2083 C C . SER A 1 266 ? 13.524 11.782 2.651 1.00 61.34 266 SER A C 1
ATOM 2085 O O . SER A 1 266 ? 13.675 11.602 3.862 1.00 61.34 266 SER A O 1
ATOM 2087 N N . PHE A 1 267 ? 12.594 11.142 1.939 1.00 49.72 267 PHE A N 1
ATOM 2088 C CA . PHE A 1 267 ? 11.642 10.137 2.424 1.00 49.72 267 PHE A CA 1
ATOM 2089 C C . PHE A 1 267 ? 12.306 9.044 3.283 1.00 49.72 267 PHE A C 1
ATOM 2091 O O . PHE A 1 267 ? 11.774 8.669 4.323 1.00 49.72 267 PHE A O 1
ATOM 2098 N N . TRP A 1 268 ? 13.532 8.624 2.949 1.00 48.53 268 TRP A N 1
ATOM 2099 C CA . TRP A 1 268 ? 14.304 7.648 3.732 1.00 48.53 268 TRP A CA 1
ATOM 2100 C C . TRP A 1 268 ? 14.703 8.138 5.130 1.00 48.53 268 TRP A C 1
ATOM 2102 O O . TRP A 1 268 ? 14.805 7.336 6.059 1.00 48.53 268 TRP A O 1
ATOM 2112 N N . ALA A 1 269 ? 14.887 9.448 5.316 1.00 58.91 269 ALA A N 1
ATOM 2113 C CA . ALA A 1 269 ? 15.105 10.030 6.638 1.00 58.91 269 ALA A CA 1
ATOM 2114 C C . ALA A 1 269 ? 13.812 10.024 7.466 1.00 58.91 269 ALA A C 1
ATOM 2116 O O . ALA A 1 269 ? 13.860 9.805 8.674 1.00 58.91 269 ALA A O 1
ATOM 2117 N N . MET A 1 270 ? 12.655 10.204 6.821 1.00 69.31 270 MET A N 1
ATOM 2118 C CA . MET A 1 270 ? 11.340 10.144 7.465 1.00 69.31 270 MET A CA 1
ATOM 2119 C C . MET A 1 270 ? 10.969 8.708 7.858 1.00 69.31 270 MET A C 1
ATOM 2121 O O . MET A 1 270 ? 10.558 8.475 8.991 1.00 69.31 270 MET A O 1
ATOM 2125 N N . VAL A 1 271 ? 11.218 7.743 6.970 1.00 63.62 271 VAL A N 1
ATOM 2126 C CA . VAL A 1 271 ? 10.989 6.308 7.192 1.00 63.62 271 VAL A CA 1
ATOM 2127 C C . VAL A 1 271 ? 11.875 5.776 8.320 1.00 63.62 271 VAL A C 1
ATOM 2129 O O . VAL A 1 271 ? 11.363 5.167 9.254 1.00 63.62 271 VAL A O 1
ATOM 2132 N N . ARG A 1 272 ? 13.179 6.092 8.340 1.00 70.56 272 ARG A N 1
ATOM 2133 C CA . ARG A 1 272 ? 14.057 5.713 9.469 1.00 70.56 272 ARG A CA 1
ATOM 2134 C C . ARG A 1 272 ? 13.596 6.314 10.797 1.00 70.56 272 ARG A C 1
ATOM 2136 O O . ARG A 1 272 ? 13.689 5.654 11.826 1.00 70.56 272 ARG A O 1
ATOM 2143 N N . LYS A 1 273 ? 13.078 7.545 10.781 1.00 71.69 273 LYS A N 1
ATOM 2144 C CA . LYS A 1 273 ? 12.578 8.233 11.981 1.00 71.69 273 LYS A CA 1
ATOM 2145 C C . LYS A 1 273 ? 11.236 7.664 12.463 1.00 71.69 273 LYS A C 1
ATOM 2147 O O . LYS A 1 273 ? 10.993 7.652 13.665 1.00 71.69 273 LYS A O 1
ATOM 2152 N N . TRP A 1 274 ? 10.401 7.167 11.549 1.00 67.25 274 TRP A N 1
ATOM 2153 C CA . TRP A 1 274 ? 9.161 6.451 11.856 1.00 67.25 274 TRP A CA 1
ATOM 2154 C C . TRP A 1 274 ? 9.444 5.061 12.446 1.00 67.25 274 TRP A C 1
ATOM 2156 O O . TRP A 1 274 ? 8.960 4.761 13.534 1.00 67.25 274 TRP A O 1
ATOM 2166 N N . PHE A 1 275 ? 10.329 4.275 11.821 1.00 60.12 275 PHE A N 1
ATOM 2167 C CA . PHE A 1 275 ? 10.735 2.958 12.330 1.00 60.12 275 PHE A CA 1
ATOM 2168 C C . PHE A 1 275 ? 11.478 3.035 13.675 1.00 60.12 275 PHE A C 1
ATOM 2170 O O . PHE A 1 275 ? 11.235 2.217 14.557 1.00 60.12 275 PHE A O 1
ATOM 2177 N N . ALA A 1 276 ? 12.320 4.051 13.898 1.00 65.94 276 ALA A N 1
ATOM 2178 C CA . ALA A 1 276 ? 12.993 4.246 15.188 1.00 65.94 276 ALA A CA 1
ATOM 2179 C C . ALA A 1 276 ? 12.023 4.584 16.338 1.00 65.94 276 ALA A C 1
ATOM 2181 O O . ALA A 1 276 ? 12.313 4.287 17.493 1.00 65.94 276 ALA A O 1
ATOM 2182 N N . LYS A 1 277 ? 10.862 5.179 16.034 1.00 60.50 277 LYS A N 1
ATOM 2183 C CA . LYS A 1 277 ? 9.836 5.542 17.023 1.00 60.50 277 LYS A CA 1
ATOM 2184 C C . LYS A 1 277 ? 8.927 4.366 17.416 1.00 60.50 277 LYS A C 1
ATOM 2186 O O . LYS A 1 277 ? 8.217 4.471 18.404 1.00 60.50 277 LYS A O 1
ATOM 2191 N N . LEU A 1 278 ? 8.953 3.270 16.657 1.00 44.00 278 LEU A N 1
ATOM 2192 C CA . LEU A 1 278 ? 8.135 2.068 16.871 1.00 44.00 278 LEU A CA 1
ATOM 2193 C C . LEU A 1 278 ? 8.850 0.973 17.686 1.00 44.00 278 LEU A C 1
ATOM 2195 O O . LEU A 1 278 ? 8.211 0.020 18.118 1.00 44.00 278 LEU A O 1
ATOM 2199 N N . VAL A 1 279 ? 10.165 1.111 17.893 1.00 52.50 279 VAL A N 1
ATOM 2200 C CA . VAL A 1 279 ? 11.019 0.153 18.626 1.00 52.50 279 VAL A CA 1
ATOM 2201 C C . VAL A 1 279 ? 11.322 0.617 20.068 1.00 52.50 279 VAL A C 1
ATOM 2203 O O . VAL A 1 279 ? 11.969 -0.106 20.819 1.00 52.50 279 VAL A O 1
ATOM 2206 N N . THR A 1 280 ? 10.834 1.795 20.481 1.00 40.19 280 THR A N 1
ATOM 2207 C CA . THR A 1 280 ? 10.924 2.310 21.867 1.00 40.19 280 THR A CA 1
ATOM 2208 C C . THR A 1 280 ? 9.542 2.345 22.500 1.00 40.19 280 THR A C 1
ATOM 2210 O O . THR A 1 280 ? 9.425 1.943 23.677 1.00 40.19 280 THR A O 1
#

Radius of gyration: 38.74 Å; chains: 1; bounding box: 86×66×113 Å